Protein AF-A2E306-F1 (afdb_monomer)

Radius of gyration: 37.39 Å; Cα contacts (8 Å, |Δi|>4): 320; chains: 1; bounding box: 46×59×116 Å

InterPro domains:
  IPR026906 BspA-type LRR region [PF13306] (3-80)
  IPR032675 Leucine-rich repeat domain superfamily [G3DSA:3.80.10.10] (1-85)

Secondary structure (DSSP, 8-state):
---EE-TTTTTT-TT--EEEE-S-EEEE-TTTTTT-TT--EEEE-S-EEEE-TTTTTT--S--EEEE--SS---S-TTTT---TT-PPEEEE-TT-S-SEETTEE-EE-SSTT----S--------------HHHHHHHHHHHHHHHHHHHHHHHHHHHHHHHHHHHHHHHHHHHHHHTT--

Sequence (182 aa):
MVNTLTRYSFASCDKLESFQVFGDILKMERCVFFRSNNLKQIKFGGFIDVVDELAFNGTIGLRNITYCGLQAVNGEALKNHEPHGIQINVLVASDYQGTTFMGVPATKESSACSPRRTPEPTAKPTKEPLPSKKVIIIASVVVGCALILTAVIVIFVVKCCMKKNGWIKKETLTESLLTQSI

Nearest PDB structures (foldseek):
  6nig-assembly2_D  TM=6.086E-01  e=1.573E+00  Homo sapiens
  4b8c-assembly2_K  TM=5.935E-01  e=3.818E+00  Saccharomyces cerevisiae S288C
  1otn-assembly1_A  TM=4.518E-01  e=4.265E+00  Listeria monocytogenes
  7xvg-assembly1_A  TM=2.919E-01  e=3.417E+00  Triticum monococcum

Structure (mmCIF, N/CA/C/O backbone):
data_AF-A2E306-F1
#
_entry.id   AF-A2E306-F1
#
loop_
_atom_site.group_PDB
_atom_site.id
_atom_site.type_symbol
_atom_site.label_atom_id
_atom_site.label_alt_id
_atom_site.label_comp_id
_atom_site.label_asym_id
_atom_site.label_entity_id
_atom_site.label_seq_id
_atom_site.pdbx_PDB_ins_code
_atom_site.Cartn_x
_atom_site.Cartn_y
_atom_site.Cartn_z
_atom_site.occupancy
_atom_site.B_iso_or_equiv
_atom_site.auth_seq_id
_atom_site.auth_comp_id
_atom_site.auth_asym_id
_atom_site.auth_atom_id
_atom_site.pdbx_PDB_model_num
ATOM 1 N N . MET A 1 1 ? -10.651 -9.713 -15.157 1.00 59.28 1 MET A N 1
ATOM 2 C CA . MET A 1 1 ? -10.659 -8.781 -14.009 1.00 59.28 1 MET A CA 1
ATOM 3 C C . MET A 1 1 ? -9.432 -9.093 -13.171 1.00 59.28 1 MET A C 1
ATOM 5 O O . MET A 1 1 ? -9.177 -10.270 -12.965 1.00 59.28 1 MET A O 1
ATOM 9 N N . VAL A 1 2 ? -8.635 -8.094 -12.783 1.00 68.50 2 VAL A N 1
ATOM 10 C CA . VAL A 1 2 ? -7.469 -8.312 -11.910 1.00 68.50 2 VAL A CA 1
ATOM 11 C C . VAL A 1 2 ? -7.931 -8.102 -10.476 1.00 68.50 2 VAL A C 1
ATOM 13 O O . VAL A 1 2 ? -8.291 -6.994 -10.104 1.00 68.50 2 VAL A O 1
ATOM 16 N N . ASN A 1 3 ? -7.961 -9.181 -9.710 1.00 89.06 3 ASN A N 1
ATOM 17 C CA . ASN A 1 3 ? -8.439 -9.245 -8.328 1.00 89.06 3 ASN A CA 1
ATOM 18 C C . ASN A 1 3 ? -7.368 -9.824 -7.387 1.00 89.06 3 ASN A C 1
ATOM 20 O O . ASN A 1 3 ? -7.628 -10.109 -6.223 1.00 89.06 3 ASN A O 1
ATOM 24 N N . THR A 1 4 ? -6.141 -9.986 -7.885 1.00 95.12 4 THR A N 1
ATOM 25 C CA . THR A 1 4 ? -4.968 -10.389 -7.108 1.00 95.12 4 THR A CA 1
ATOM 26 C C . THR A 1 4 ? -3.794 -9.488 -7.467 1.00 95.12 4 THR A C 1
ATOM 28 O O . THR A 1 4 ? -3.471 -9.333 -8.645 1.00 95.12 4 THR A O 1
ATOM 31 N N . LEU A 1 5 ? -3.147 -8.911 -6.455 1.00 95.69 5 LEU A N 1
ATOM 32 C CA . LEU A 1 5 ? -1.854 -8.251 -6.593 1.00 95.69 5 LEU A CA 1
ATOM 33 C C . LEU A 1 5 ? -0.771 -9.277 -6.278 1.00 95.69 5 LEU A C 1
ATOM 35 O O . LEU A 1 5 ? -0.590 -9.674 -5.125 1.00 95.69 5 LEU A O 1
ATOM 39 N N . THR A 1 6 ? -0.090 -9.742 -7.321 1.00 96.81 6 THR A N 1
ATOM 40 C CA . THR A 1 6 ? 0.892 -10.822 -7.211 1.00 96.81 6 THR A CA 1
ATOM 41 C C . THR A 1 6 ? 2.192 -10.344 -6.584 1.00 96.81 6 THR A C 1
ATOM 43 O O . THR A 1 6 ? 2.512 -9.147 -6.580 1.00 96.81 6 THR A O 1
ATOM 46 N N . ARG A 1 7 ? 2.974 -11.306 -6.094 1.00 96.75 7 ARG A N 1
ATOM 47 C CA . ARG A 1 7 ? 4.277 -11.081 -5.473 1.00 96.75 7 ARG A CA 1
ATOM 48 C C . ARG A 1 7 ? 5.155 -10.150 -6.322 1.00 96.75 7 ARG A C 1
ATOM 50 O O . ARG A 1 7 ? 5.347 -10.397 -7.509 1.00 96.75 7 ARG A O 1
ATOM 57 N N . TYR A 1 8 ? 5.689 -9.095 -5.702 1.00 95.94 8 TYR A N 1
ATOM 58 C CA . TYR A 1 8 ? 6.551 -8.076 -6.330 1.00 95.94 8 TYR A CA 1
ATOM 59 C C . TYR A 1 8 ? 5.953 -7.282 -7.512 1.00 95.94 8 TYR A C 1
ATOM 61 O O . TYR A 1 8 ? 6.702 -6.595 -8.202 1.00 95.94 8 TYR A O 1
ATOM 69 N N . SER A 1 9 ? 4.637 -7.325 -7.753 1.00 95.56 9 SER A N 1
ATOM 70 C CA . SER A 1 9 ? 4.005 -6.650 -8.909 1.00 95.56 9 SER A CA 1
ATOM 71 C C . SER A 1 9 ? 4.304 -5.147 -9.020 1.00 95.56 9 SER A C 1
ATOM 73 O O . SER A 1 9 ? 4.416 -4.635 -10.132 1.00 95.56 9 SER A O 1
ATOM 75 N N . PHE A 1 10 ? 4.493 -4.459 -7.892 1.00 96.00 10 PHE A N 1
ATOM 76 C CA . PHE A 1 10 ? 4.889 -3.051 -7.812 1.00 96.00 10 PHE A CA 1
ATOM 77 C C . PHE A 1 10 ? 6.130 -2.861 -6.935 1.00 96.00 10 PHE A C 1
ATOM 79 O O . PHE A 1 10 ? 6.240 -1.861 -6.225 1.00 96.00 10 PHE A O 1
ATOM 86 N N . ALA A 1 11 ? 7.056 -3.822 -6.935 1.00 95.31 11 ALA A N 1
ATOM 87 C CA . ALA A 1 11 ? 8.312 -3.684 -6.209 1.00 95.31 11 ALA A CA 1
ATOM 88 C C . ALA A 1 11 ? 9.262 -2.709 -6.923 1.00 95.31 11 ALA A C 1
ATOM 90 O O . ALA A 1 11 ? 9.340 -2.694 -8.151 1.00 95.31 11 ALA A O 1
ATOM 91 N N . SER A 1 12 ? 9.988 -1.902 -6.146 1.00 95.31 12 SER A N 1
ATOM 92 C CA . SER A 1 12 ? 10.999 -0.939 -6.610 1.00 95.31 12 SER A CA 1
ATOM 93 C C . SER A 1 12 ? 10.495 0.003 -7.708 1.00 95.31 12 SER A C 1
ATOM 95 O O . SER A 1 12 ? 11.229 0.408 -8.609 1.00 95.31 12 SER A O 1
ATOM 97 N N . CYS A 1 13 ? 9.213 0.359 -7.650 1.00 95.12 13 CYS A N 1
ATOM 98 C CA . CYS A 1 13 ? 8.608 1.303 -8.574 1.00 95.12 13 CYS A CA 1
ATOM 99 C C . CYS A 1 13 ? 8.894 2.735 -8.111 1.00 95.12 13 CYS A C 1
ATOM 101 O O . CYS A 1 13 ? 8.017 3.432 -7.608 1.00 95.12 13 CYS A O 1
ATOM 103 N N . ASP A 1 14 ? 10.123 3.205 -8.328 1.00 90.00 14 ASP A N 1
ATOM 104 C CA . ASP A 1 14 ? 10.597 4.507 -7.831 1.00 90.00 14 ASP A CA 1
ATOM 105 C C . ASP A 1 14 ? 9.862 5.715 -8.428 1.00 90.00 14 ASP A C 1
ATOM 107 O O . ASP A 1 14 ? 9.992 6.826 -7.935 1.00 90.00 14 ASP A O 1
ATOM 111 N N . LYS A 1 15 ? 9.078 5.544 -9.493 1.00 95.00 15 LYS A N 1
ATOM 112 C CA . LYS A 1 15 ? 8.256 6.625 -10.068 1.00 95.00 15 LYS A CA 1
ATOM 113 C C . LYS A 1 15 ? 6.795 6.573 -9.628 1.00 95.00 15 LYS A C 1
ATOM 115 O O . LYS A 1 15 ? 6.022 7.455 -9.991 1.00 95.00 15 LYS A O 1
ATOM 120 N N . LE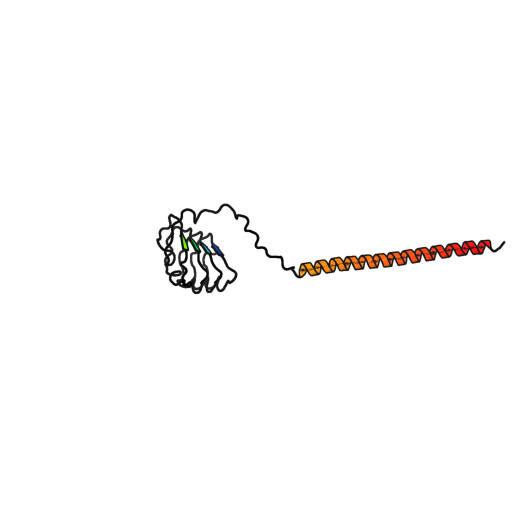U A 1 16 ? 6.392 5.521 -8.919 1.00 94.94 16 LEU A N 1
ATOM 121 C CA . LEU A 1 16 ? 5.011 5.336 -8.507 1.00 94.94 16 LEU A CA 1
ATOM 122 C C . LEU A 1 16 ? 4.753 6.173 -7.259 1.00 94.94 16 LEU A C 1
ATOM 124 O O . LEU A 1 16 ? 5.173 5.804 -6.172 1.00 94.94 16 LEU A O 1
ATOM 128 N N . GLU A 1 17 ? 4.051 7.292 -7.422 1.00 96.38 17 GLU A N 1
ATOM 129 C CA . GLU A 1 17 ? 3.689 8.164 -6.297 1.00 96.38 17 GLU A CA 1
ATOM 130 C C . GLU A 1 17 ? 2.325 7.837 -5.685 1.00 96.38 17 GLU A C 1
ATOM 132 O O . GLU A 1 17 ? 2.085 8.088 -4.502 1.00 96.38 17 GLU A O 1
ATOM 137 N N . SER A 1 18 ? 1.427 7.261 -6.485 1.00 96.31 18 SER A N 1
ATOM 138 C CA . SER A 1 18 ? 0.073 6.910 -6.070 1.00 96.31 18 SER A CA 1
ATOM 139 C C . SER A 1 18 ? -0.395 5.618 -6.724 1.00 96.31 18 SER A C 1
ATOM 141 O O . SER A 1 18 ? -0.064 5.352 -7.879 1.00 96.31 18 SER A O 1
ATOM 143 N N . PHE A 1 19 ? -1.183 4.833 -5.993 1.00 95.69 19 PHE A N 1
ATOM 144 C CA . PHE A 1 19 ? -1.827 3.625 -6.500 1.00 95.69 19 PHE A CA 1
ATOM 145 C C . PHE A 1 19 ? -3.328 3.671 -6.206 1.00 95.69 19 PHE A C 1
ATOM 147 O O . PHE A 1 19 ? -3.740 4.024 -5.101 1.00 95.69 19 PHE A O 1
ATOM 154 N N . GLN A 1 20 ? -4.155 3.320 -7.190 1.00 94.06 20 GLN A N 1
ATOM 155 C CA . GLN A 1 20 ? -5.604 3.283 -7.030 1.00 94.06 20 GLN A CA 1
ATOM 156 C C . GLN A 1 20 ? -6.198 2.059 -7.720 1.00 94.06 20 GLN A C 1
ATOM 158 O O . GLN A 1 20 ? -5.917 1.791 -8.886 1.00 94.06 20 GLN A O 1
ATOM 163 N N . VAL A 1 21 ? -7.079 1.368 -7.004 1.00 91.44 21 VAL A N 1
ATOM 164 C CA . VAL A 1 21 ? -7.927 0.295 -7.525 1.00 91.44 21 VAL A CA 1
ATOM 165 C C . VAL A 1 21 ? -9.367 0.592 -7.129 1.00 91.44 21 VAL A C 1
ATOM 167 O O . VAL A 1 21 ? -9.635 0.912 -5.976 1.00 91.44 21 VAL A O 1
ATOM 170 N N . PHE A 1 22 ? -10.292 0.508 -8.085 1.00 89.19 22 PHE A N 1
ATOM 171 C CA . PHE A 1 22 ? -11.723 0.732 -7.842 1.00 89.19 22 PHE A CA 1
ATOM 172 C C . PHE A 1 22 ? -12.497 -0.554 -7.530 1.00 89.19 22 PHE A C 1
ATOM 174 O O . PHE A 1 22 ? -13.553 -0.474 -6.917 1.00 89.19 22 PHE A O 1
ATOM 181 N N . GLY A 1 23 ? -11.993 -1.709 -7.970 1.00 89.44 23 GLY A N 1
ATOM 182 C CA . GLY A 1 23 ? -12.619 -3.009 -7.732 1.00 89.44 23 GLY A CA 1
ATOM 183 C C . GLY A 1 23 ? -12.101 -3.705 -6.476 1.00 89.44 23 GLY A C 1
ATOM 184 O O . GLY A 1 23 ? -11.283 -3.161 -5.733 1.00 89.44 23 GLY A O 1
ATOM 185 N N . ASP A 1 24 ? -12.567 -4.933 -6.285 1.00 94.00 24 ASP A N 1
ATOM 186 C CA . ASP A 1 24 ? -12.177 -5.766 -5.151 1.00 94.00 24 ASP A CA 1
ATOM 187 C C . ASP A 1 24 ? -10.789 -6.387 -5.352 1.00 94.00 24 ASP A C 1
ATOM 189 O O . ASP A 1 24 ? -10.404 -6.777 -6.462 1.00 94.00 24 ASP A O 1
ATOM 193 N N . ILE A 1 25 ? -10.051 -6.518 -4.252 1.00 95.31 25 ILE A N 1
ATOM 194 C CA . ILE A 1 25 ? -8.767 -7.212 -4.180 1.00 95.31 25 ILE A CA 1
ATOM 195 C C . ILE A 1 25 ? -8.934 -8.418 -3.261 1.00 95.31 25 ILE A C 1
ATOM 197 O O . ILE A 1 25 ? -8.887 -8.316 -2.041 1.00 95.31 25 ILE A O 1
ATOM 201 N N . LEU A 1 26 ? -9.083 -9.595 -3.856 1.00 95.88 26 LEU A N 1
ATOM 202 C CA . LEU A 1 26 ? -9.221 -10.845 -3.110 1.00 95.88 26 LEU A CA 1
ATOM 203 C C . LEU A 1 26 ? -7.896 -11.280 -2.475 1.00 95.88 26 LEU A C 1
ATOM 205 O O . LEU A 1 26 ? -7.875 -11.991 -1.478 1.00 95.88 26 LEU A O 1
ATOM 209 N N . LYS A 1 27 ? -6.760 -10.873 -3.049 1.00 95.94 27 LYS A N 1
ATOM 210 C CA . LYS A 1 27 ? -5.454 -11.252 -2.507 1.00 95.94 27 LYS A CA 1
ATOM 211 C C . LYS A 1 27 ? -4.378 -10.217 -2.803 1.00 95.94 27 LYS A C 1
ATOM 213 O O . LYS A 1 27 ? -4.154 -9.857 -3.958 1.00 95.94 27 LYS A O 1
ATOM 218 N N . MET A 1 28 ? -3.664 -9.795 -1.767 1.00 96.50 28 MET A N 1
ATOM 219 C CA . MET A 1 28 ? -2.393 -9.082 -1.868 1.00 96.50 28 MET A CA 1
ATOM 220 C C . MET A 1 28 ? -1.281 -9.990 -1.371 1.00 96.50 28 MET A C 1
ATOM 222 O O . MET A 1 28 ? -1.240 -10.356 -0.199 1.00 96.50 28 MET A O 1
ATOM 226 N N . GLU A 1 29 ? -0.389 -10.379 -2.271 1.00 96.94 29 GLU A N 1
ATOM 227 C CA . GLU A 1 29 ? 0.705 -11.276 -1.929 1.00 96.94 29 GLU A CA 1
ATOM 228 C C . GLU A 1 29 ? 1.881 -10.547 -1.265 1.00 96.94 29 GLU A C 1
ATOM 230 O O . GLU A 1 29 ? 1.940 -9.320 -1.153 1.00 96.94 29 GLU A O 1
ATOM 235 N N . ARG A 1 30 ? 2.861 -11.335 -0.827 1.00 95.50 30 ARG A N 1
ATOM 236 C CA . ARG A 1 30 ? 4.108 -10.849 -0.244 1.00 95.50 30 ARG A CA 1
ATOM 237 C C . ARG A 1 30 ? 4.790 -9.801 -1.125 1.00 95.50 30 ARG A C 1
ATOM 239 O O . ARG A 1 30 ? 4.954 -9.998 -2.329 1.00 95.50 30 ARG A O 1
ATOM 246 N N . CYS A 1 31 ? 5.310 -8.743 -0.503 1.00 94.81 31 CYS A N 1
ATOM 247 C CA . CYS A 1 31 ? 6.191 -7.767 -1.143 1.00 94.81 31 CYS A CA 1
ATOM 248 C C . CYS A 1 31 ? 5.606 -7.068 -2.387 1.00 94.81 31 CYS A C 1
ATOM 250 O O . CYS A 1 31 ? 6.375 -6.650 -3.251 1.00 94.81 31 CYS A O 1
ATOM 252 N N . VAL A 1 32 ? 4.280 -6.927 -2.501 1.00 96.50 32 VAL A N 1
ATOM 253 C CA . VAL A 1 32 ? 3.629 -6.240 -3.634 1.00 96.50 32 VAL A CA 1
ATOM 254 C C . VAL A 1 32 ? 4.228 -4.854 -3.881 1.00 96.50 32 VAL A C 1
ATOM 256 O O . VAL A 1 32 ? 4.541 -4.554 -5.026 1.00 96.50 32 VAL A O 1
ATOM 259 N N . PHE A 1 33 ? 4.464 -4.057 -2.833 1.00 95.75 33 PHE A N 1
ATOM 260 C CA . PHE A 1 33 ? 5.030 -2.701 -2.932 1.00 95.75 33 PHE A CA 1
ATOM 261 C C . PHE A 1 33 ? 6.475 -2.598 -2.419 1.00 95.75 33 PHE A C 1
ATOM 263 O O . PHE A 1 33 ? 6.929 -1.524 -2.031 1.00 95.75 33 PHE A O 1
ATOM 270 N N . PHE A 1 34 ? 7.220 -3.706 -2.403 1.00 94.56 34 PHE A N 1
ATOM 271 C CA . PHE A 1 34 ? 8.541 -3.753 -1.773 1.00 94.56 34 PHE A CA 1
ATOM 272 C C . PHE A 1 34 ? 9.494 -2.673 -2.293 1.00 94.56 34 PHE A C 1
ATOM 274 O O . PHE A 1 34 ? 9.759 -2.615 -3.490 1.00 94.56 34 PHE A O 1
ATOM 281 N N . ARG A 1 35 ? 10.042 -1.842 -1.395 1.00 92.12 35 ARG A N 1
ATOM 282 C CA . ARG A 1 35 ? 10.961 -0.730 -1.722 1.00 92.12 35 ARG A CA 1
ATOM 283 C C . ARG A 1 35 ? 10.418 0.297 -2.725 1.00 92.12 35 ARG A C 1
ATOM 285 O O . ARG A 1 35 ? 11.200 0.985 -3.375 1.00 92.12 35 ARG A O 1
ATOM 292 N N . SER A 1 36 ? 9.102 0.444 -2.855 1.00 93.94 36 SER A N 1
ATOM 293 C CA . SER A 1 36 ? 8.505 1.529 -3.647 1.00 93.94 36 SER A CA 1
ATOM 294 C C . SER A 1 36 ? 8.477 2.826 -2.842 1.00 93.94 36 SER A C 1
ATOM 296 O O . SER A 1 36 ? 7.443 3.280 -2.363 1.00 93.94 36 SER A O 1
ATOM 298 N N . ASN A 1 37 ? 9.657 3.418 -2.659 1.00 90.38 37 ASN A N 1
ATOM 299 C CA . ASN A 1 37 ? 9.900 4.481 -1.678 1.00 90.38 37 ASN A CA 1
ATOM 300 C C . ASN A 1 37 ? 9.210 5.812 -1.994 1.00 90.38 37 ASN A C 1
ATOM 302 O O . ASN A 1 37 ? 9.027 6.623 -1.093 1.00 90.38 37 ASN A O 1
ATOM 306 N N . ASN A 1 38 ? 8.823 6.038 -3.250 1.00 93.62 38 ASN A N 1
ATOM 307 C CA . ASN A 1 38 ? 8.101 7.244 -3.656 1.00 93.62 38 ASN A CA 1
ATOM 308 C C . ASN A 1 38 ? 6.578 7.097 -3.576 1.00 93.62 38 ASN A C 1
ATOM 310 O O . ASN A 1 38 ? 5.880 8.094 -3.754 1.00 93.62 38 ASN A O 1
ATOM 314 N N . LEU A 1 39 ? 6.058 5.903 -3.263 1.00 94.75 39 LEU A N 1
ATOM 315 C CA . LEU A 1 39 ? 4.625 5.665 -3.115 1.00 94.75 39 LEU A CA 1
ATOM 316 C C . LEU A 1 39 ? 4.123 6.340 -1.843 1.00 94.75 39 LEU A C 1
ATOM 318 O O . LEU A 1 39 ? 4.427 5.891 -0.744 1.00 94.75 39 LEU A O 1
ATOM 322 N N . LYS A 1 40 ? 3.341 7.410 -1.997 1.00 94.62 40 LYS A N 1
ATOM 323 C CA . LYS A 1 40 ? 2.846 8.243 -0.890 1.00 94.62 40 LYS A CA 1
ATOM 324 C C . LYS A 1 40 ? 1.411 7.922 -0.504 1.00 94.62 40 LYS A C 1
ATOM 326 O O . LYS A 1 40 ? 1.042 8.092 0.661 1.00 94.62 40 LYS A O 1
ATOM 331 N N . GLN A 1 41 ? 0.604 7.495 -1.474 1.00 95.25 41 GLN A N 1
ATOM 332 C CA . GLN A 1 41 ? -0.835 7.327 -1.293 1.00 95.25 41 GLN A CA 1
ATOM 333 C C . GLN A 1 41 ? -1.385 6.080 -1.985 1.00 95.25 41 GLN A C 1
ATOM 335 O O . GLN A 1 41 ? -1.016 5.771 -3.122 1.00 95.25 41 GLN A O 1
ATOM 340 N N . ILE A 1 42 ? -2.320 5.406 -1.317 1.00 96.19 42 ILE A N 1
ATOM 341 C CA . ILE A 1 42 ? -3.048 4.265 -1.873 1.00 96.19 42 ILE A CA 1
ATOM 342 C C . ILE A 1 42 ? -4.549 4.444 -1.661 1.00 96.19 42 ILE A C 1
ATOM 344 O O . ILE A 1 42 ? -4.986 4.766 -0.558 1.00 96.19 42 ILE A O 1
ATOM 348 N N . LYS A 1 43 ? -5.342 4.205 -2.709 1.00 95.62 43 LYS A N 1
ATOM 349 C CA . LYS A 1 43 ? -6.805 4.204 -2.630 1.00 95.62 43 LYS A CA 1
ATOM 350 C C . LYS A 1 43 ? -7.391 2.870 -3.084 1.00 95.62 43 LYS A C 1
ATOM 352 O O . LYS A 1 43 ? -7.248 2.477 -4.241 1.00 95.62 43 LYS A O 1
ATOM 357 N N . PHE A 1 44 ? -8.097 2.222 -2.171 1.00 95.00 44 PHE A N 1
ATOM 358 C CA . PHE A 1 44 ? -8.839 0.990 -2.392 1.00 95.00 44 PHE A CA 1
ATOM 359 C C . PHE A 1 44 ? -10.337 1.302 -2.416 1.00 95.00 44 PHE A C 1
ATOM 361 O O . PHE A 1 44 ? -10.901 1.781 -1.433 1.00 95.00 44 PHE A O 1
ATOM 368 N N . GLY A 1 45 ? -10.966 1.092 -3.568 1.00 91.88 45 GLY A N 1
ATOM 369 C CA . GLY A 1 45 ? -12.380 1.383 -3.794 1.00 91.88 45 GLY A CA 1
ATOM 370 C C . GLY A 1 45 ? -13.319 0.246 -3.402 1.00 91.88 45 GLY A C 1
ATOM 371 O O . GLY A 1 45 ? -14.459 0.524 -3.052 1.00 91.88 45 GLY A O 1
ATOM 372 N N . GLY A 1 46 ? -12.838 -0.997 -3.454 1.00 90.44 46 GLY A N 1
ATOM 373 C CA . GLY A 1 46 ? -13.624 -2.195 -3.177 1.00 90.44 46 GLY A CA 1
ATOM 374 C C . GLY A 1 46 ? -13.165 -2.950 -1.936 1.00 90.44 46 GLY A C 1
ATOM 375 O O . GLY A 1 46 ? -12.332 -2.479 -1.161 1.00 90.44 46 GLY A O 1
ATOM 376 N N . PHE A 1 47 ? -13.728 -4.140 -1.773 1.00 94.00 47 PHE A N 1
ATOM 377 C CA . PHE A 1 47 ? -13.417 -5.087 -0.712 1.00 94.00 47 PHE A CA 1
ATOM 378 C C . PHE A 1 47 ? -11.970 -5.599 -0.801 1.00 94.00 47 PHE A C 1
ATOM 380 O O . PHE A 1 47 ? -11.429 -5.777 -1.896 1.00 94.00 47 PHE A O 1
ATOM 387 N N . ILE A 1 48 ? -11.353 -5.856 0.357 1.00 96.19 48 ILE A N 1
ATOM 388 C CA . ILE A 1 48 ? -10.063 -6.545 0.470 1.00 96.19 48 ILE A CA 1
ATOM 389 C C . ILE A 1 48 ? -10.235 -7.761 1.377 1.00 96.19 48 ILE A C 1
ATOM 391 O O . ILE A 1 48 ? -10.636 -7.600 2.527 1.00 96.19 48 ILE A O 1
ATOM 395 N N . ASP A 1 49 ? -9.896 -8.944 0.865 1.00 95.19 49 ASP A N 1
ATOM 396 C CA . ASP A 1 49 ? -10.027 -10.207 1.604 1.00 95.19 49 ASP A CA 1
ATOM 397 C C . ASP A 1 49 ? -8.725 -10.562 2.340 1.00 95.19 49 ASP A C 1
ATOM 399 O O . ASP A 1 49 ? -8.610 -10.405 3.556 1.00 95.19 49 ASP A O 1
ATOM 403 N N . VAL A 1 50 ? -7.693 -10.968 1.590 1.00 95.12 50 VAL A N 1
ATOM 404 C CA . VAL A 1 50 ? -6.436 -11.469 2.160 1.00 95.12 50 VAL A CA 1
ATOM 405 C C . VAL A 1 50 ? -5.268 -10.545 1.834 1.00 95.12 50 VAL A C 1
ATOM 407 O O . VAL A 1 50 ? -5.017 -10.218 0.672 1.00 95.12 50 VAL A O 1
ATOM 410 N N . VAL A 1 51 ? -4.494 -10.185 2.861 1.00 96.38 51 VAL A N 1
ATOM 411 C CA . VAL A 1 51 ? -3.285 -9.357 2.746 1.00 96.38 51 VAL A CA 1
ATOM 412 C C . VAL A 1 51 ? -2.122 -10.064 3.431 1.00 96.38 51 VAL A C 1
ATOM 414 O O . VAL A 1 51 ? -2.188 -10.370 4.617 1.00 96.38 51 VAL A O 1
ATOM 417 N N . ASP A 1 52 ? -1.046 -10.318 2.689 1.00 96.50 52 ASP A N 1
ATOM 418 C CA . ASP A 1 52 ? 0.201 -10.835 3.257 1.00 96.50 52 ASP A CA 1
ATOM 419 C C . ASP A 1 52 ? 0.852 -9.784 4.172 1.00 96.50 52 ASP A C 1
ATOM 421 O O . ASP A 1 52 ? 0.950 -8.605 3.820 1.00 96.50 52 ASP A O 1
ATOM 425 N N . GLU A 1 53 ? 1.346 -10.215 5.332 1.00 94.06 53 GLU A N 1
ATOM 426 C CA . GLU A 1 53 ? 1.964 -9.345 6.346 1.00 94.06 53 GLU A CA 1
ATOM 427 C C . GLU A 1 53 ? 3.176 -8.559 5.822 1.00 94.06 53 GLU A C 1
ATOM 429 O O . GLU A 1 53 ? 3.535 -7.518 6.366 1.00 94.06 53 GLU A O 1
ATOM 434 N N . LEU A 1 54 ? 3.809 -9.023 4.743 1.00 93.44 54 LEU A N 1
ATOM 435 C CA . LEU A 1 54 ? 4.961 -8.373 4.127 1.00 93.44 54 LEU A CA 1
ATOM 436 C C . LEU A 1 54 ? 4.606 -7.648 2.821 1.00 93.44 54 LEU A C 1
ATOM 438 O O . LEU A 1 54 ? 5.513 -7.276 2.070 1.00 93.44 54 LEU A O 1
ATOM 442 N N . ALA A 1 55 ? 3.323 -7.433 2.510 1.00 94.75 55 ALA A N 1
ATOM 443 C CA . ALA A 1 55 ? 2.886 -6.754 1.285 1.00 94.75 55 ALA A CA 1
ATOM 444 C C . ALA A 1 55 ? 3.513 -5.353 1.117 1.00 94.75 55 ALA A C 1
ATOM 446 O O . ALA A 1 55 ? 3.876 -4.973 -0.001 1.00 94.75 55 ALA A O 1
ATOM 447 N N . PHE A 1 56 ? 3.712 -4.632 2.228 1.00 93.31 56 PHE A N 1
ATOM 448 C CA . PHE A 1 56 ? 4.292 -3.282 2.279 1.00 93.31 56 PHE A CA 1
ATOM 449 C C . PH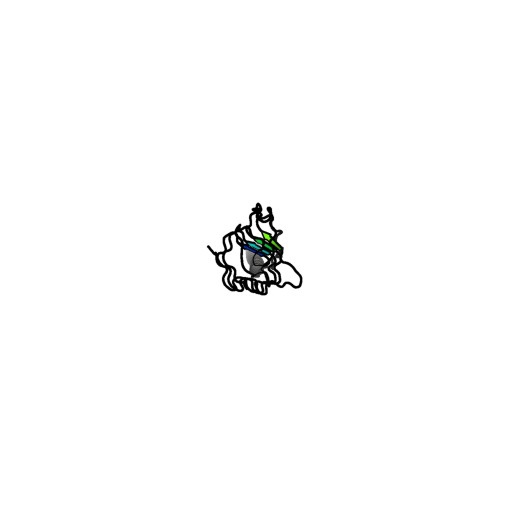E A 1 56 ? 5.735 -3.239 2.796 1.00 93.31 56 PHE A C 1
ATOM 451 O O . PHE A 1 56 ? 6.265 -2.154 3.038 1.00 93.31 56 PHE A O 1
ATOM 458 N N . ASN A 1 57 ? 6.398 -4.389 2.947 1.00 90.94 57 ASN A N 1
ATOM 459 C CA . ASN A 1 57 ? 7.739 -4.453 3.528 1.00 90.94 57 ASN A CA 1
ATOM 460 C C . ASN A 1 57 ? 8.730 -3.522 2.797 1.00 90.94 57 ASN A C 1
ATOM 462 O O . ASN A 1 57 ? 8.807 -3.523 1.569 1.00 90.94 57 ASN A O 1
ATOM 466 N N . GLY A 1 58 ? 9.487 -2.720 3.545 1.00 88.62 58 GLY A N 1
ATOM 467 C CA . GLY A 1 58 ? 10.460 -1.773 2.996 1.00 88.62 58 GLY A CA 1
ATOM 468 C C . GLY A 1 58 ? 9.855 -0.607 2.207 1.00 88.62 58 GLY A C 1
ATOM 469 O O . GLY A 1 58 ? 10.601 0.112 1.550 1.00 88.62 58 GLY A O 1
ATOM 470 N N . THR A 1 59 ? 8.534 -0.414 2.234 1.00 90.00 59 THR A N 1
ATOM 471 C CA . THR A 1 59 ? 7.901 0.813 1.731 1.00 90.00 59 THR A CA 1
ATOM 472 C C . THR A 1 59 ? 8.054 1.878 2.805 1.00 90.00 59 THR A C 1
ATOM 474 O O . THR A 1 59 ? 7.501 1.728 3.884 1.00 90.00 59 THR A O 1
ATOM 477 N N . ILE A 1 60 ? 8.814 2.938 2.535 1.00 88.50 60 ILE A N 1
ATOM 478 C CA . ILE A 1 60 ? 9.074 4.002 3.528 1.00 88.50 60 ILE A CA 1
ATOM 479 C C . ILE A 1 60 ? 8.330 5.305 3.228 1.00 88.50 60 ILE A C 1
ATOM 481 O O . ILE A 1 60 ? 8.280 6.207 4.067 1.00 88.50 60 ILE A O 1
ATOM 485 N N . GLY A 1 61 ? 7.788 5.439 2.016 1.00 89.94 61 GLY A N 1
ATOM 486 C CA . GLY A 1 61 ? 7.153 6.661 1.521 1.00 89.94 61 GLY A CA 1
ATOM 487 C C . GLY A 1 61 ? 5.664 6.765 1.808 1.00 89.94 61 GLY A C 1
ATOM 488 O O . GLY A 1 61 ? 5.119 7.862 1.711 1.00 89.94 61 GLY A O 1
ATOM 489 N N . LEU A 1 62 ? 5.006 5.660 2.171 1.00 92.62 62 LEU A N 1
ATOM 490 C CA . LEU A 1 62 ? 3.552 5.609 2.274 1.00 92.62 62 LEU A CA 1
ATOM 491 C C . LEU A 1 62 ? 3.090 6.412 3.491 1.00 92.62 62 LEU A C 1
ATOM 493 O O . LEU A 1 62 ? 3.631 6.287 4.592 1.00 92.62 62 LEU A O 1
ATOM 497 N N . ARG A 1 63 ? 2.132 7.311 3.267 1.00 92.50 63 ARG A N 1
ATOM 498 C CA . ARG A 1 63 ? 1.606 8.226 4.291 1.00 92.50 63 ARG A CA 1
ATOM 499 C C . ARG A 1 63 ? 0.103 8.151 4.418 1.00 92.50 63 ARG A C 1
ATOM 501 O O . ARG A 1 63 ? -0.400 8.304 5.520 1.00 92.50 63 ARG A O 1
ATOM 508 N N . ASN A 1 64 ? -0.596 7.938 3.307 1.00 94.31 64 ASN A N 1
ATOM 509 C CA . ASN A 1 64 ? -2.048 8.001 3.269 1.00 94.31 64 ASN A CA 1
ATOM 510 C C . ASN A 1 64 ? -2.627 6.742 2.633 1.00 94.31 64 ASN A C 1
ATOM 512 O O . ASN A 1 64 ? -2.235 6.357 1.528 1.00 94.31 64 ASN A O 1
ATOM 516 N N . ILE A 1 65 ? -3.603 6.142 3.302 1.00 95.75 65 ILE A N 1
ATOM 517 C CA . ILE A 1 65 ? -4.425 5.077 2.740 1.00 95.75 65 ILE A CA 1
ATOM 518 C C . ILE A 1 65 ? -5.884 5.492 2.844 1.00 95.75 65 ILE A C 1
ATOM 520 O O . ILE A 1 65 ? -6.339 5.940 3.892 1.00 95.75 65 ILE A O 1
ATOM 524 N N . THR A 1 66 ? -6.619 5.326 1.751 1.00 96.31 66 THR A N 1
ATOM 525 C CA . THR A 1 66 ? -8.073 5.462 1.731 1.00 96.31 66 THR A CA 1
ATOM 526 C C . THR A 1 66 ? -8.691 4.126 1.358 1.00 96.31 66 THR A C 1
ATOM 528 O O . THR A 1 66 ? -8.367 3.578 0.303 1.00 96.31 66 THR A O 1
ATOM 531 N N . TYR A 1 67 ? -9.595 3.617 2.189 1.00 95.62 67 TYR A N 1
ATOM 532 C CA . TYR A 1 67 ? -10.324 2.377 1.939 1.00 95.62 67 TYR A CA 1
ATOM 533 C C . TYR A 1 67 ? -11.833 2.615 1.990 1.00 95.62 67 TYR A C 1
ATOM 535 O O . TYR A 1 67 ? -12.364 3.121 2.976 1.00 95.62 67 TYR A O 1
ATOM 543 N N . CYS A 1 68 ? -12.514 2.249 0.905 1.00 93.75 68 CYS A N 1
ATOM 544 C CA . CYS A 1 68 ? -13.948 2.470 0.724 1.00 93.75 68 CYS A CA 1
ATOM 545 C C . CYS A 1 68 ? -14.796 1.206 0.806 1.00 93.75 68 CYS A C 1
ATOM 547 O O . CYS A 1 68 ? -16.005 1.272 0.596 1.00 93.75 68 CYS A O 1
ATOM 549 N N . GLY A 1 69 ? -14.184 0.070 1.139 1.00 92.31 69 GLY A N 1
ATOM 550 C CA . GLY A 1 69 ? -14.934 -1.114 1.519 1.00 92.31 69 GLY A CA 1
ATOM 551 C C . GLY A 1 69 ? -15.512 -0.985 2.930 1.00 92.31 69 GLY A C 1
ATOM 552 O O . GLY A 1 69 ? -15.011 -0.250 3.782 1.00 92.31 69 GLY A O 1
ATOM 553 N N . LEU A 1 70 ? -16.583 -1.735 3.179 1.00 93.38 70 LEU A N 1
ATOM 554 C CA . LEU A 1 70 ? -17.297 -1.714 4.459 1.00 93.38 70 LEU A CA 1
ATOM 555 C C . LEU A 1 70 ? -16.714 -2.712 5.464 1.00 93.38 70 LEU A C 1
ATOM 557 O O . LEU A 1 70 ? -16.800 -2.519 6.674 1.00 93.38 70 LEU A O 1
ATOM 561 N N . GLN A 1 71 ? -16.128 -3.798 4.963 1.00 95.25 71 GLN A N 1
ATOM 562 C CA . GLN A 1 71 ? -15.651 -4.910 5.781 1.00 95.25 71 GLN A CA 1
ATOM 563 C C . GLN A 1 71 ? -14.281 -4.609 6.375 1.00 95.25 71 GLN A C 1
ATOM 565 O O . GLN A 1 71 ? -13.433 -4.030 5.692 1.00 95.25 71 GLN A O 1
ATOM 570 N N . ALA A 1 72 ? -14.075 -5.038 7.623 1.00 94.94 72 ALA A N 1
ATOM 571 C CA . ALA A 1 72 ? -12.802 -4.911 8.316 1.00 94.94 72 ALA A CA 1
ATOM 572 C C . ALA A 1 72 ? -11.689 -5.670 7.582 1.00 94.94 72 ALA A C 1
ATOM 574 O O . ALA A 1 72 ? -11.866 -6.829 7.214 1.00 94.9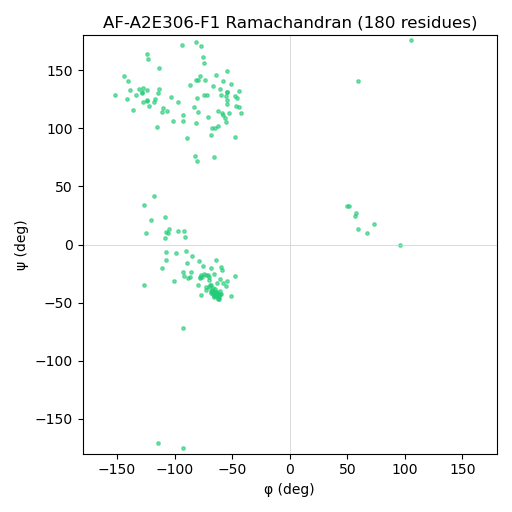4 72 ALA A O 1
ATOM 575 N N . VAL A 1 73 ? -10.535 -5.023 7.411 1.00 96.06 73 VAL A N 1
ATOM 576 C CA . VAL A 1 73 ? -9.349 -5.649 6.819 1.00 96.06 73 VAL A CA 1
ATOM 577 C C . VAL A 1 73 ? -8.382 -6.027 7.931 1.00 96.06 73 VAL A C 1
ATOM 579 O O . VAL A 1 73 ? -7.736 -5.168 8.541 1.00 96.06 73 VAL A O 1
ATOM 582 N N . ASN A 1 74 ? -8.311 -7.328 8.192 1.00 92.81 74 ASN A N 1
ATOM 583 C CA . ASN A 1 74 ? -7.470 -7.909 9.232 1.00 92.81 74 ASN A CA 1
ATOM 584 C C . ASN A 1 74 ? -5.990 -7.978 8.805 1.00 92.81 74 ASN A C 1
ATOM 586 O O . ASN A 1 74 ? -5.640 -7.750 7.647 1.00 92.81 74 ASN A O 1
ATOM 590 N N . GLY A 1 75 ? -5.120 -8.323 9.756 1.00 90.50 75 GLY A N 1
ATOM 591 C CA . GLY A 1 75 ? -3.681 -8.509 9.542 1.00 90.50 75 GLY A CA 1
ATOM 592 C C . GLY A 1 75 ? -2.834 -7.363 10.091 1.00 90.50 75 GLY A C 1
ATOM 593 O O . GLY A 1 75 ? -3.362 -6.373 10.587 1.00 90.50 75 GLY A O 1
ATOM 594 N N . GLU A 1 76 ? -1.511 -7.510 10.006 1.00 92.00 76 GLU A N 1
ATOM 595 C CA . GLU A 1 76 ? -0.530 -6.567 10.571 1.00 92.00 76 GLU A CA 1
ATOM 596 C C . GLU A 1 76 ? 0.404 -5.961 9.509 1.00 92.00 76 GLU A C 1
ATOM 598 O O . GLU A 1 76 ? 1.482 -5.459 9.826 1.00 92.00 76 GLU A O 1
ATOM 603 N N . ALA A 1 77 ? -0.008 -5.982 8.237 1.00 92.88 77 ALA A N 1
ATOM 604 C CA . ALA A 1 77 ? 0.835 -5.588 7.107 1.00 92.88 77 ALA A CA 1
ATOM 605 C C . ALA A 1 77 ? 1.350 -4.134 7.160 1.00 92.88 77 ALA A C 1
ATOM 607 O O . ALA A 1 77 ? 2.328 -3.805 6.488 1.00 92.88 77 ALA A O 1
ATOM 608 N N . LEU A 1 78 ? 0.709 -3.267 7.954 1.00 91.88 78 LEU A N 1
ATOM 609 C CA . LEU A 1 78 ? 1.127 -1.883 8.194 1.00 91.88 78 LEU A CA 1
ATOM 610 C C . LEU A 1 78 ? 1.709 -1.651 9.594 1.00 91.88 78 LEU A C 1
ATOM 612 O O . LEU A 1 78 ? 2.219 -0.568 9.860 1.00 91.88 78 LEU A O 1
ATOM 616 N N . LYS A 1 79 ? 1.671 -2.636 10.496 1.00 84.56 79 LYS A N 1
ATOM 617 C CA . LYS A 1 79 ? 2.162 -2.479 11.876 1.00 84.56 79 LYS A CA 1
ATOM 618 C C . LYS A 1 79 ? 3.678 -2.294 11.931 1.00 84.56 79 LYS A C 1
ATOM 620 O O . LYS A 1 79 ? 4.172 -1.468 12.687 1.00 84.56 79 LYS A O 1
ATOM 625 N N . ASN A 1 80 ? 4.393 -3.029 11.078 1.00 70.81 80 ASN A N 1
ATOM 626 C CA . ASN A 1 80 ? 5.846 -2.927 10.907 1.00 70.81 80 ASN A CA 1
ATOM 627 C C . ASN A 1 80 ? 6.236 -1.939 9.801 1.00 70.81 80 ASN A C 1
ATOM 629 O O . ASN A 1 80 ? 7.380 -1.936 9.347 1.00 70.81 80 ASN A O 1
ATOM 633 N N . HIS A 1 81 ? 5.289 -1.133 9.314 1.00 74.25 81 HIS A N 1
ATOM 634 C CA . HIS A 1 81 ? 5.632 -0.024 8.445 1.00 74.25 81 HIS A CA 1
ATOM 635 C C . HIS A 1 81 ? 6.395 0.994 9.302 1.00 74.25 81 HIS A C 1
ATOM 637 O O . HIS A 1 81 ? 5.795 1.799 10.010 1.00 74.25 81 HIS A O 1
ATOM 643 N N . GLU A 1 82 ? 7.724 0.897 9.271 1.00 56.19 82 GLU A N 1
ATOM 644 C CA . GLU A 1 82 ? 8.675 1.828 9.874 1.00 56.19 82 GLU A CA 1
ATOM 645 C C . GLU A 1 82 ? 9.023 2.933 8.870 1.00 56.19 82 GLU A C 1
ATOM 647 O O . GLU A 1 82 ? 9.985 2.817 8.106 1.00 56.19 82 GLU A O 1
ATOM 652 N N . PRO A 1 83 ? 8.322 4.067 8.845 1.00 56.69 83 PRO A N 1
ATOM 653 C CA . PRO A 1 83 ? 8.973 5.292 8.463 1.00 56.69 83 PRO A CA 1
ATOM 654 C C . PRO A 1 83 ? 9.583 5.847 9.754 1.00 56.69 83 PRO A C 1
ATOM 656 O O . PRO A 1 83 ? 8.961 5.839 10.815 1.00 56.69 83 PRO A O 1
ATOM 659 N N . HIS A 1 84 ? 10.811 6.336 9.677 1.00 56.59 84 HIS A N 1
ATOM 660 C CA . HIS A 1 84 ? 11.463 7.065 10.758 1.00 56.59 84 HIS A CA 1
ATOM 661 C C . HIS A 1 84 ? 10.532 8.159 11.345 1.00 56.59 84 HIS A C 1
ATOM 663 O O . HIS A 1 84 ? 10.473 9.268 10.822 1.00 56.59 84 HIS A O 1
ATOM 669 N N . GLY A 1 85 ? 9.770 7.837 12.399 1.00 58.47 85 GLY A N 1
ATOM 670 C CA . GLY A 1 85 ? 8.910 8.763 13.142 1.00 58.47 85 GLY A CA 1
ATOM 671 C C . GLY A 1 85 ? 7.606 9.240 12.478 1.00 58.47 85 GLY A C 1
ATOM 672 O O . GLY A 1 85 ? 7.075 10.250 12.931 1.00 58.47 85 GLY A O 1
ATOM 673 N N . ILE A 1 86 ? 7.069 8.584 11.437 1.00 67.62 86 ILE A N 1
ATOM 674 C CA . ILE A 1 86 ? 5.849 9.066 10.744 1.00 67.62 86 ILE A CA 1
ATOM 675 C C . ILE A 1 86 ? 4.690 8.059 10.845 1.00 67.62 86 ILE A C 1
ATOM 677 O O . ILE A 1 86 ? 4.785 6.920 10.417 1.00 67.62 86 ILE A O 1
ATOM 681 N N . GLN A 1 87 ? 3.540 8.458 11.376 1.00 77.94 87 GLN A N 1
ATOM 682 C CA . GLN A 1 87 ? 2.371 7.568 11.383 1.00 77.94 87 GLN A CA 1
ATOM 683 C C . GLN A 1 87 ? 1.681 7.569 10.008 1.00 77.94 87 GLN A C 1
ATOM 685 O O . GLN A 1 87 ? 1.588 8.615 9.362 1.00 77.94 87 GLN A O 1
ATOM 690 N N . ILE A 1 88 ? 1.200 6.407 9.551 1.00 89.25 88 ILE A N 1
ATOM 691 C CA . ILE A 1 88 ? 0.324 6.331 8.373 1.00 89.25 88 ILE A CA 1
ATOM 692 C C . ILE A 1 88 ? -1.061 6.828 8.776 1.00 89.25 88 ILE A C 1
ATOM 694 O O . ILE A 1 88 ? -1.648 6.332 9.735 1.00 89.25 88 ILE A O 1
ATOM 698 N N . ASN A 1 89 ? -1.607 7.761 8.005 1.00 93.25 89 ASN A N 1
ATOM 699 C CA . ASN A 1 89 ? -3.003 8.144 8.098 1.00 93.25 89 ASN A CA 1
ATOM 700 C C . ASN A 1 89 ? -3.864 7.168 7.284 1.00 93.25 89 ASN A C 1
ATOM 702 O O . ASN A 1 89 ? -3.712 7.065 6.061 1.00 93.25 89 ASN A O 1
ATOM 706 N N . VAL A 1 90 ? -4.779 6.469 7.953 1.00 95.25 90 VAL A N 1
ATOM 707 C CA . VAL A 1 90 ? -5.765 5.607 7.298 1.00 95.25 90 VAL A CA 1
ATOM 708 C C . VAL A 1 90 ? -7.150 6.224 7.427 1.00 95.25 90 VAL A C 1
ATOM 710 O O . VAL A 1 90 ? -7.681 6.349 8.528 1.00 95.25 90 VAL A O 1
ATOM 713 N N . LEU A 1 91 ? -7.746 6.551 6.283 1.00 96.19 91 LEU A N 1
ATOM 714 C CA . LEU A 1 91 ? -9.125 7.007 6.165 1.00 96.19 91 LEU A CA 1
ATOM 715 C C . LEU A 1 91 ? -10.002 5.870 5.641 1.00 96.19 91 LEU A C 1
ATOM 717 O O . LEU A 1 91 ? -9.719 5.282 4.594 1.00 96.19 91 LEU A O 1
ATOM 721 N N . VAL A 1 92 ? -11.081 5.579 6.356 1.00 96.06 92 VAL A N 1
ATOM 722 C CA . VAL A 1 92 ? -12.059 4.546 5.997 1.00 96.06 92 VAL A CA 1
ATOM 723 C C . VAL A 1 92 ? -13.457 5.143 5.877 1.00 96.06 92 VAL A C 1
ATOM 725 O O . VAL A 1 92 ? -13.741 6.206 6.436 1.00 96.06 92 VAL A O 1
ATOM 728 N N . ALA A 1 93 ? -14.340 4.447 5.161 1.00 93.19 93 ALA A N 1
ATOM 729 C CA . ALA A 1 93 ? -15.752 4.806 5.083 1.00 93.19 93 ALA A CA 1
ATOM 730 C C . ALA A 1 93 ? -16.394 4.922 6.482 1.00 93.19 93 ALA A C 1
ATOM 732 O O . ALA A 1 93 ? -16.001 4.242 7.434 1.00 93.19 93 ALA A O 1
ATOM 733 N N . SER A 1 94 ? -17.400 5.789 6.624 1.00 91.94 94 SER A N 1
ATOM 734 C CA . SER A 1 94 ? -18.073 6.039 7.910 1.00 91.94 94 SER A CA 1
ATOM 735 C C . SER A 1 94 ? -18.734 4.795 8.514 1.00 91.94 94 SER A C 1
ATOM 737 O O . SER A 1 94 ? -18.829 4.665 9.732 1.00 91.94 94 SER A O 1
ATOM 739 N N . ASP A 1 95 ? -19.166 3.878 7.659 1.00 92.88 95 ASP A N 1
ATOM 740 C CA . ASP A 1 95 ? -19.807 2.598 7.955 1.00 92.88 95 ASP A CA 1
ATOM 741 C C . ASP A 1 95 ? -18.825 1.410 7.937 1.00 92.88 95 ASP A C 1
ATOM 743 O O . ASP A 1 95 ? -19.243 0.255 8.015 1.00 92.88 95 ASP A O 1
ATOM 747 N N . TYR A 1 96 ? -17.513 1.677 7.905 1.00 95.00 96 TYR A N 1
ATOM 748 C CA . TYR A 1 96 ? -16.483 0.655 8.077 1.00 95.00 96 TYR A CA 1
ATOM 749 C C . TYR A 1 96 ? -16.679 -0.107 9.396 1.00 95.00 96 TYR A C 1
ATOM 751 O O . TYR A 1 96 ? -16.778 0.488 10.475 1.00 95.00 96 TYR A O 1
ATOM 759 N N . GLN A 1 97 ? -16.714 -1.435 9.310 1.00 94.94 97 GLN A N 1
ATOM 760 C CA . GLN A 1 97 ? -17.034 -2.327 10.428 1.00 94.94 97 GLN A CA 1
ATOM 761 C C . GLN A 1 97 ? -15.855 -2.541 11.391 1.00 94.94 97 GLN A C 1
ATOM 763 O O . GLN A 1 97 ? -16.053 -3.029 12.501 1.00 94.94 97 GLN A O 1
ATOM 768 N N . GLY A 1 98 ? -14.634 -2.166 10.996 1.00 94.50 98 GLY A N 1
ATOM 769 C CA . GLY A 1 98 ? -13.438 -2.269 11.831 1.00 94.50 98 GLY A CA 1
ATOM 770 C C . GLY A 1 98 ? -13.105 -0.992 12.611 1.00 94.50 98 GLY A C 1
ATOM 771 O O . GLY A 1 98 ? -13.676 0.081 12.398 1.00 94.50 98 GLY A O 1
ATOM 772 N N . THR A 1 99 ? -12.128 -1.113 13.509 1.00 93.94 99 THR A N 1
ATOM 773 C CA . THR A 1 99 ? -11.473 0.009 14.213 1.00 93.94 99 THR A CA 1
ATOM 774 C C . THR A 1 99 ? -10.022 0.210 13.765 1.00 93.94 99 THR A C 1
ATOM 776 O O . THR A 1 99 ? -9.456 1.290 13.924 1.00 93.94 99 THR A O 1
ATOM 779 N N . THR A 1 100 ? -9.428 -0.821 13.168 1.00 95.25 100 THR A N 1
ATOM 780 C CA . THR A 1 100 ? -8.083 -0.826 12.593 1.00 95.25 100 THR A CA 1
ATOM 781 C C . THR A 1 100 ? -8.142 -1.253 11.131 1.00 95.25 100 THR A C 1
ATOM 783 O O . THR A 1 100 ? -9.146 -1.797 10.667 1.00 95.25 100 THR A O 1
ATOM 786 N N . PHE A 1 101 ? -7.067 -1.001 10.396 1.00 95.19 101 PHE A N 1
ATOM 787 C CA . PHE A 1 101 ? -6.876 -1.427 9.016 1.00 95.19 101 PHE A CA 1
ATOM 788 C C . PHE A 1 101 ? -5.455 -1.965 8.873 1.00 95.19 101 PHE A C 1
ATOM 790 O O . PHE A 1 101 ? -4.497 -1.220 9.073 1.00 95.19 101 PHE A O 1
ATOM 797 N N . MET A 1 102 ? -5.305 -3.261 8.578 1.00 95.19 102 MET A N 1
ATOM 798 C CA . MET A 1 102 ? -3.993 -3.920 8.434 1.00 95.19 102 MET A CA 1
ATOM 799 C C . MET A 1 102 ? -3.022 -3.652 9.612 1.00 95.19 102 MET A C 1
ATOM 801 O O . MET A 1 102 ? -1.805 -3.561 9.427 1.00 95.19 102 MET A O 1
ATOM 805 N N . GLY A 1 103 ? -3.561 -3.513 10.828 1.00 92.31 103 GLY A N 1
ATOM 806 C CA . GLY A 1 103 ? -2.787 -3.398 12.067 1.00 92.31 103 GLY A CA 1
ATOM 807 C C . GLY A 1 103 ? -2.530 -1.971 12.551 1.00 92.31 103 GLY A C 1
ATOM 808 O O . GLY A 1 103 ? -1.935 -1.808 13.613 1.00 92.31 103 GLY A O 1
ATOM 809 N N . VAL A 1 104 ? -2.999 -0.946 11.830 1.00 92.75 104 VAL A N 1
ATOM 810 C CA . VAL A 1 104 ? -2.926 0.460 12.267 1.00 92.75 104 VAL A CA 1
ATOM 811 C C . VAL A 1 104 ? -4.323 1.040 12.533 1.00 92.75 104 VAL A C 1
ATOM 813 O O . VAL A 1 104 ? -5.295 0.569 11.934 1.00 92.75 104 VAL A O 1
ATOM 816 N N . PRO A 1 105 ? -4.473 2.033 13.430 1.00 94.06 105 PRO A N 1
ATOM 817 C CA . PRO A 1 105 ? -5.759 2.685 13.678 1.00 94.06 105 PRO A CA 1
ATOM 818 C C . PRO A 1 105 ? -6.344 3.315 12.409 1.00 94.06 105 PRO A C 1
ATOM 820 O O . PRO A 1 105 ? -5.615 3.902 11.611 1.00 94.06 105 PRO A O 1
ATOM 823 N N . ALA A 1 106 ? -7.662 3.209 12.243 1.00 94.81 106 ALA A N 1
ATOM 824 C CA . ALA A 1 106 ? -8.377 3.780 11.108 1.00 94.81 106 ALA A CA 1
ATOM 825 C C . ALA A 1 106 ? -9.320 4.907 11.551 1.00 94.81 106 ALA A C 1
ATOM 827 O O . ALA A 1 106 ? -10.093 4.754 12.498 1.00 94.81 106 ALA A O 1
ATOM 828 N N . THR A 1 107 ? -9.290 6.023 10.826 1.00 96.12 107 THR A N 1
ATOM 829 C CA . THR A 1 107 ? -10.166 7.177 11.046 1.00 96.12 107 THR A CA 1
ATOM 830 C C . THR A 1 107 ? -11.348 7.109 10.089 1.00 96.12 107 THR A C 1
ATOM 832 O O . THR A 1 107 ? -11.181 7.055 8.871 1.00 96.12 107 THR A O 1
ATOM 835 N N . LYS A 1 108 ? -12.562 7.112 10.638 1.00 94.62 108 LYS A N 1
ATOM 836 C CA . LYS A 1 108 ? -13.806 7.085 9.862 1.00 94.62 108 LYS A CA 1
ATOM 837 C C . LYS A 1 108 ? -14.137 8.483 9.352 1.00 94.62 108 LYS A C 1
ATOM 839 O O . LYS A 1 108 ? -14.250 9.409 10.151 1.00 94.62 108 LYS A O 1
ATOM 844 N N . GLU A 1 109 ? -14.347 8.626 8.047 1.00 90.69 109 GLU A N 1
ATOM 845 C CA . GLU A 1 109 ? -14.693 9.910 7.437 1.00 90.69 109 GLU A CA 1
ATOM 846 C C . GLU A 1 109 ? -15.727 9.737 6.314 1.00 90.69 109 GLU A C 1
ATOM 848 O O . GLU A 1 109 ? -15.512 9.002 5.350 1.00 90.69 109 GLU A O 1
ATOM 853 N N . SER A 1 110 ? -16.854 10.453 6.406 1.00 74.25 110 SER A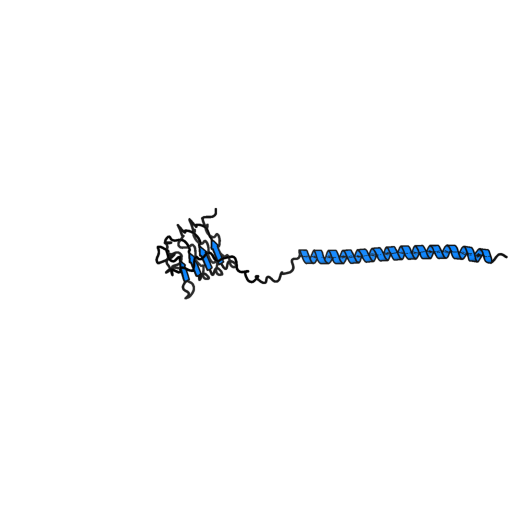 N 1
ATOM 854 C CA . SER A 1 110 ? -17.942 10.378 5.414 1.00 74.25 110 SER A CA 1
ATOM 855 C C . SER A 1 110 ? -17.535 10.902 4.031 1.00 74.25 110 SER A C 1
ATOM 857 O O . SER A 1 110 ? -18.092 10.487 3.017 1.00 74.25 110 SER A O 1
ATOM 859 N N . SER A 1 111 ? -16.543 11.796 3.975 1.00 79.00 111 SER A N 1
ATOM 860 C CA . SER A 1 111 ? -16.080 12.437 2.744 1.00 79.00 111 SER A CA 1
ATOM 861 C C . SER A 1 111 ? -15.032 11.608 1.982 1.00 79.00 111 SER A C 1
ATOM 863 O O . SER A 1 111 ? -14.947 11.724 0.754 1.00 79.00 111 SER A O 1
ATOM 865 N N . ALA A 1 112 ? -14.301 10.716 2.669 1.00 71.00 112 ALA A N 1
ATOM 866 C CA . ALA A 1 112 ? -13.140 9.988 2.136 1.00 71.00 112 ALA A CA 1
ATOM 867 C C . ALA A 1 112 ? -13.462 9.156 0.882 1.00 71.00 112 ALA A C 1
ATOM 869 O O . ALA A 1 112 ? -12.646 9.013 -0.041 1.00 71.00 112 ALA A O 1
ATOM 870 N N . CYS A 1 113 ? -14.690 8.644 0.834 1.00 76.69 113 CYS A N 1
ATOM 871 C CA . CYS A 1 113 ? -15.178 7.749 -0.207 1.00 76.69 113 CYS A CA 1
ATOM 872 C C . CYS A 1 113 ? -16.163 8.393 -1.175 1.00 76.69 113 CYS A C 1
ATOM 874 O O . CYS A 1 113 ? -16.730 7.700 -2.019 1.00 76.69 113 CYS A O 1
ATOM 876 N N . SER A 1 114 ? -16.307 9.721 -1.123 1.00 69.12 114 SER A N 1
ATOM 877 C CA . SER A 1 114 ? -17.113 10.445 -2.101 1.00 69.12 114 SER A CA 1
ATOM 878 C C . SER A 1 114 ? -16.627 10.109 -3.516 1.00 69.12 114 SER A C 1
ATOM 880 O O . SER A 1 114 ? -15.416 10.191 -3.781 1.00 69.12 114 SER A O 1
ATOM 882 N N . PRO A 1 115 ? -17.524 9.762 -4.456 1.00 53.03 115 PRO A N 1
ATOM 883 C CA . PRO A 1 115 ? -17.166 9.766 -5.861 1.00 53.03 115 PRO A CA 1
ATOM 884 C C . PRO A 1 115 ? -16.811 11.212 -6.209 1.00 53.03 115 PRO A C 1
ATOM 886 O O . PRO A 1 115 ? -17.683 12.071 -6.338 1.00 53.03 115 PRO A O 1
ATOM 889 N N . ARG A 1 116 ? -15.513 11.523 -6.291 1.00 39.88 116 ARG A N 1
ATOM 890 C CA . ARG A 1 116 ? -15.063 12.830 -6.768 1.00 39.88 116 ARG A CA 1
ATOM 891 C C . ARG A 1 116 ? -15.628 12.981 -8.180 1.00 39.88 116 ARG A C 1
ATOM 893 O O . ARG A 1 116 ? -15.268 12.208 -9.067 1.00 39.88 116 ARG A O 1
ATOM 900 N N . ARG A 1 117 ? -16.553 13.930 -8.365 1.00 42.72 117 ARG A N 1
ATOM 901 C CA . ARG A 1 117 ? -17.029 14.355 -9.685 1.00 42.72 117 ARG A CA 1
ATOM 902 C C . ARG A 1 117 ? -15.809 14.717 -10.512 1.00 42.72 117 ARG A C 1
ATOM 904 O O . ARG A 1 117 ? -15.187 15.714 -10.175 1.00 42.72 117 ARG A O 1
ATOM 911 N N . THR A 1 118 ? -15.548 13.929 -11.554 1.00 44.50 118 THR A N 1
ATOM 912 C CA . THR A 1 118 ? -14.660 14.229 -12.685 1.00 44.50 118 THR A CA 1
ATOM 913 C C . THR A 1 118 ? -13.201 14.515 -12.276 1.00 44.50 118 THR A C 1
ATOM 915 O O . THR A 1 118 ? -12.931 15.154 -11.264 1.00 44.50 118 THR A O 1
ATOM 918 N N . PRO A 1 119 ? -12.184 14.062 -13.022 1.00 40.47 119 PRO A N 1
ATOM 919 C CA . PRO A 1 119 ? -10.858 14.635 -12.845 1.00 40.47 119 PRO A CA 1
ATOM 920 C C . PRO A 1 119 ? -10.965 16.152 -13.060 1.00 40.47 119 PRO A C 1
ATOM 922 O O . PRO A 1 119 ? -11.178 16.622 -14.175 1.00 40.47 119 PRO A O 1
ATOM 925 N N . GLU A 1 120 ? -10.837 16.922 -11.979 1.00 41.78 120 GLU A N 1
ATOM 926 C CA . GLU A 1 120 ? -10.292 18.273 -12.048 1.00 41.78 120 GLU A CA 1
ATOM 927 C C . GLU A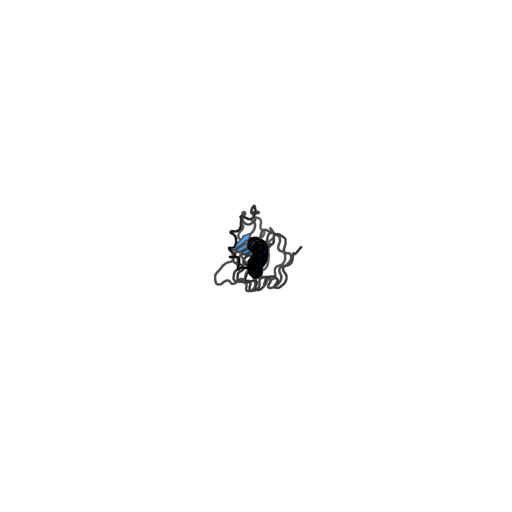 1 120 ? -9.056 18.189 -12.953 1.00 41.78 120 GLU A C 1
ATOM 929 O O . GLU A 1 120 ? -8.290 17.228 -12.795 1.00 41.78 120 GLU A O 1
ATOM 934 N N . PRO A 1 121 ? -8.881 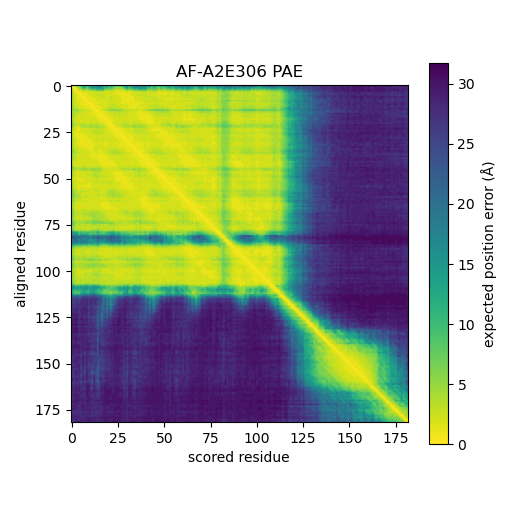19.083 -13.944 1.00 44.00 121 PRO A N 1
ATOM 935 C CA . PRO A 1 121 ? -7.741 19.018 -14.836 1.00 44.00 121 PRO A CA 1
ATOM 936 C C . PRO A 1 121 ? -6.496 19.033 -13.968 1.00 44.00 121 PRO A C 1
ATOM 938 O O . PRO A 1 121 ? -6.145 20.056 -13.384 1.00 44.00 121 PRO A O 1
ATOM 941 N N . THR A 1 122 ? -5.870 17.863 -13.842 1.00 43.88 122 THR A N 1
ATOM 942 C CA . THR A 1 122 ? -4.545 17.710 -13.266 1.00 43.88 122 THR A CA 1
ATOM 943 C C . THR A 1 122 ? -3.733 18.828 -13.880 1.00 43.88 122 THR A C 1
ATOM 945 O O . THR A 1 122 ? -3.635 18.886 -15.112 1.00 43.88 122 THR A O 1
ATOM 948 N N . ALA A 1 123 ? -3.228 19.744 -13.049 1.00 50.59 123 ALA A N 1
ATOM 949 C CA . ALA A 1 123 ? -2.182 20.650 -13.470 1.00 50.59 123 ALA A CA 1
ATOM 950 C C . ALA A 1 123 ? -1.205 19.791 -14.266 1.00 50.59 123 ALA A C 1
ATOM 952 O O . ALA A 1 123 ? -0.677 18.793 -13.766 1.00 50.59 123 ALA A O 1
ATOM 953 N N . LYS A 1 124 ? -1.147 20.085 -15.566 1.00 39.38 124 LYS A N 1
ATOM 954 C CA . LYS A 1 124 ? -0.396 19.330 -16.554 1.00 39.38 124 LYS A CA 1
ATOM 955 C C . LYS A 1 124 ? 0.974 19.077 -15.929 1.00 39.38 124 LYS A C 1
ATOM 957 O O . LYS A 1 124 ? 1.590 20.054 -15.504 1.00 39.38 124 LYS A O 1
ATOM 962 N N . PRO A 1 125 ? 1.473 17.831 -15.835 1.00 43.31 125 PRO A N 1
ATOM 963 C CA . PRO A 1 125 ? 2.885 17.676 -15.568 1.00 43.31 125 PRO A CA 1
ATOM 964 C C . PRO A 1 125 ? 3.557 18.415 -16.720 1.00 43.31 125 PRO A C 1
ATOM 966 O O . PRO A 1 125 ? 3.407 18.014 -17.879 1.00 43.31 125 PRO A O 1
ATOM 969 N N . THR A 1 126 ? 4.207 19.540 -16.424 1.00 45.16 126 THR A N 1
ATOM 970 C CA . THR A 1 126 ? 5.094 20.228 -17.354 1.00 45.16 126 THR A CA 1
ATOM 971 C C . THR A 1 126 ? 6.265 19.285 -17.586 1.00 45.16 126 THR A C 1
ATOM 973 O O . THR A 1 126 ? 7.351 19.432 -17.045 1.00 45.16 126 THR A O 1
ATOM 976 N N . LYS A 1 127 ? 6.019 18.245 -18.385 1.00 44.19 127 LYS A N 1
ATOM 977 C CA . LYS A 1 127 ? 7.025 17.719 -19.277 1.00 44.19 127 LYS A CA 1
ATOM 978 C C . LYS A 1 127 ? 7.254 18.857 -20.251 1.00 44.19 127 LYS A C 1
ATOM 980 O O . LYS A 1 127 ? 6.458 19.050 -21.169 1.00 44.19 127 LYS A O 1
ATOM 985 N N . GLU A 1 128 ? 8.320 19.615 -20.037 1.00 52.22 128 GLU A N 1
ATOM 986 C CA . GLU A 1 128 ? 9.034 20.145 -21.188 1.00 52.22 128 GLU A CA 1
ATOM 987 C C . GLU A 1 128 ? 9.216 18.963 -22.152 1.00 52.22 128 GLU A C 1
ATOM 989 O O . GLU A 1 128 ? 9.752 17.920 -21.751 1.00 52.22 128 GLU A O 1
ATOM 994 N N . PRO A 1 129 ? 8.670 19.021 -23.377 1.00 43.41 129 PRO A N 1
ATOM 995 C CA . PRO A 1 129 ? 8.917 17.969 -24.335 1.00 43.41 129 PRO A CA 1
ATOM 996 C C . PRO A 1 129 ? 10.394 18.054 -24.704 1.00 43.41 129 PRO A C 1
ATOM 998 O O . PRO A 1 129 ? 10.798 18.884 -25.514 1.00 43.41 129 PRO A O 1
ATOM 1001 N N . LEU A 1 130 ? 11.204 17.179 -24.105 1.00 55.81 130 LEU A N 1
ATOM 1002 C CA . LEU A 1 130 ? 12.543 16.909 -24.601 1.00 55.81 130 LEU A CA 1
ATOM 1003 C C . LEU A 1 130 ? 12.386 16.510 -26.080 1.00 55.81 130 LEU A C 1
ATOM 1005 O O . LEU A 1 130 ? 11.628 15.573 -26.372 1.00 55.81 130 LEU A O 1
ATOM 1009 N N . PRO A 1 131 ? 13.003 17.238 -27.026 1.00 47.34 131 PRO A N 1
ATOM 1010 C CA . PRO A 1 131 ? 12.672 17.115 -28.435 1.00 47.34 131 PRO A CA 1
ATOM 1011 C C . PRO A 1 131 ? 12.979 15.698 -28.911 1.00 47.34 131 PRO A C 1
ATOM 1013 O O . PRO A 1 131 ? 14.123 15.239 -28.909 1.00 47.34 131 PRO A O 1
ATOM 1016 N N . SER A 1 132 ? 11.928 14.972 -29.297 1.00 53.28 132 SER A N 1
ATOM 1017 C CA . SER A 1 132 ? 12.071 13.619 -29.818 1.00 53.28 132 SER A CA 1
ATOM 1018 C C . SER A 1 132 ? 12.960 13.656 -31.068 1.00 53.28 132 SER A C 1
ATOM 1020 O O . SER A 1 132 ? 12.702 14.425 -31.997 1.00 53.28 132 SER A O 1
ATOM 1022 N N . LYS A 1 133 ? 14.004 12.812 -31.109 1.00 56.56 133 LYS A N 1
ATOM 1023 C CA . LYS A 1 133 ? 14.962 12.713 -32.233 1.00 56.56 133 LYS A CA 1
ATOM 1024 C C . LYS A 1 133 ? 14.286 12.637 -33.612 1.00 56.56 133 LYS A C 1
ATOM 1026 O O . LYS A 1 133 ? 14.872 13.065 -34.598 1.00 56.56 133 LYS A O 1
ATOM 1031 N N . LYS A 1 134 ? 13.051 12.128 -33.687 1.00 55.56 134 LYS A N 1
ATOM 1032 C CA . LYS A 1 134 ? 12.284 12.019 -34.935 1.00 55.56 134 LYS A CA 1
ATOM 1033 C C . LYS A 1 134 ? 11.838 13.380 -35.492 1.00 55.56 134 LYS A C 1
ATOM 1035 O O . LYS A 1 134 ? 11.862 13.551 -36.703 1.00 55.56 134 LYS A O 1
ATOM 1040 N N . VAL A 1 135 ? 11.505 14.359 -34.645 1.00 54.38 135 VAL A N 1
ATOM 1041 C CA . VAL A 1 135 ? 11.079 15.704 -35.091 1.00 54.38 135 VAL A CA 1
ATOM 1042 C C . VAL A 1 135 ? 12.260 16.515 -35.633 1.00 54.38 135 VAL A C 1
ATOM 1044 O O . VAL A 1 135 ? 12.115 17.197 -36.643 1.00 54.38 135 VAL A O 1
ATOM 1047 N N . ILE A 1 136 ? 13.446 16.375 -35.028 1.00 57.03 136 ILE A N 1
ATOM 1048 C CA . ILE A 1 136 ? 14.675 17.040 -35.498 1.00 57.03 136 ILE A CA 1
ATOM 1049 C C . ILE A 1 136 ? 15.065 16.540 -36.900 1.00 57.03 136 ILE A C 1
ATOM 1051 O O . ILE A 1 136 ? 15.432 17.344 -37.753 1.00 57.03 136 ILE A O 1
ATOM 1055 N N . ILE A 1 137 ? 14.933 15.233 -37.161 1.00 57.59 137 ILE A N 1
ATOM 1056 C CA . ILE A 1 137 ? 15.242 14.648 -38.478 1.00 57.59 137 ILE A CA 1
ATOM 1057 C C . ILE A 1 137 ? 14.231 15.103 -39.541 1.00 57.59 137 ILE A C 1
ATOM 1059 O O . ILE A 1 137 ? 14.619 15.419 -40.659 1.00 57.59 137 ILE A O 1
ATOM 1063 N N . ILE A 1 138 ? 12.936 15.182 -39.215 1.00 59.25 138 ILE A N 1
ATOM 1064 C CA . ILE A 1 138 ? 11.923 15.618 -40.191 1.00 59.25 138 ILE A CA 1
ATOM 1065 C C . ILE A 1 138 ? 12.121 17.100 -40.550 1.00 59.25 138 ILE A C 1
ATOM 1067 O O . ILE A 1 138 ? 12.059 17.453 -41.726 1.00 59.25 138 ILE A O 1
ATOM 1071 N N . ALA A 1 139 ? 12.430 17.959 -39.572 1.00 59.06 139 ALA A N 1
ATOM 1072 C CA . ALA A 1 139 ? 12.690 19.376 -39.828 1.00 59.06 139 ALA A CA 1
ATOM 1073 C C . ALA A 1 139 ? 13.933 19.598 -40.712 1.00 59.06 139 ALA A C 1
ATOM 1075 O O . ALA A 1 139 ? 13.886 20.414 -41.633 1.00 59.06 139 ALA A O 1
ATOM 1076 N N . SER A 1 140 ? 15.022 18.850 -40.492 1.00 60.38 140 SER A N 1
ATOM 1077 C CA . SER A 1 140 ? 16.238 18.986 -41.305 1.00 60.38 140 SER A CA 1
ATOM 1078 C C . SER A 1 140 ? 16.060 18.476 -42.739 1.00 60.38 140 SER A C 1
ATOM 1080 O O . SER A 1 140 ? 16.566 19.102 -43.671 1.00 60.38 140 SER A O 1
ATOM 1082 N N . VAL A 1 141 ? 15.290 17.400 -42.943 1.00 66.81 141 VAL A N 1
ATOM 1083 C CA . VAL A 1 141 ? 14.991 16.869 -44.284 1.00 66.81 141 VAL A CA 1
ATOM 1084 C C . VAL A 1 141 ? 14.132 17.847 -45.092 1.00 66.81 141 VAL A C 1
ATOM 1086 O O . VAL A 1 141 ? 14.432 18.093 -46.259 1.00 66.81 141 VAL A O 1
ATOM 1089 N N . VAL A 1 142 ? 13.114 18.466 -44.483 1.00 66.69 142 VAL A N 1
ATOM 1090 C CA . VAL A 1 142 ? 12.233 19.422 -45.185 1.00 66.69 142 VAL A CA 1
ATOM 1091 C C . VAL A 1 142 ? 12.996 20.679 -45.613 1.00 66.69 142 VAL A C 1
ATOM 1093 O O . VAL A 1 142 ? 12.862 21.116 -46.758 1.00 66.69 142 VAL A O 1
ATOM 1096 N N . VAL A 1 143 ? 13.844 21.231 -44.736 1.00 73.31 143 VAL A N 1
ATOM 1097 C CA . VAL A 1 143 ? 14.666 22.411 -45.061 1.00 73.31 143 VAL A CA 1
ATOM 1098 C C . VAL A 1 143 ? 15.702 22.082 -46.143 1.00 73.31 143 VAL A C 1
ATOM 1100 O O . VAL A 1 143 ? 15.880 22.862 -47.078 1.00 73.31 143 VAL A O 1
ATOM 1103 N N . GLY A 1 144 ? 16.332 20.904 -46.074 1.00 70.25 144 GLY A N 1
ATOM 1104 C CA . GLY A 1 144 ? 17.275 20.444 -47.096 1.00 70.25 144 GLY A CA 1
ATOM 1105 C C . GLY A 1 144 ? 16.627 20.271 -48.473 1.00 70.25 144 GLY A C 1
ATOM 1106 O O . GLY A 1 144 ? 17.149 20.778 -49.466 1.00 70.25 144 GLY A O 1
ATOM 1107 N N . CYS A 1 145 ? 15.461 19.620 -48.546 1.00 70.56 145 CYS A N 1
ATOM 1108 C CA . CYS A 1 145 ? 14.739 19.431 -49.807 1.00 70.56 145 CYS A CA 1
ATOM 1109 C C . CYS A 1 145 ? 14.337 20.762 -50.461 1.00 70.56 145 CYS A C 1
ATOM 1111 O O . CYS A 1 145 ? 14.464 20.896 -51.678 1.00 70.56 145 CYS A O 1
ATOM 1113 N N . ALA A 1 146 ? 13.904 21.754 -49.675 1.00 77.00 146 ALA A N 1
ATOM 1114 C CA . ALA A 1 146 ? 13.536 23.069 -50.199 1.00 77.00 146 ALA A CA 1
ATOM 1115 C C . ALA A 1 146 ? 14.733 23.809 -50.823 1.00 77.00 146 ALA A C 1
ATOM 1117 O O . ALA A 1 146 ? 14.607 24.353 -51.919 1.00 77.00 146 ALA A O 1
ATOM 1118 N N . LEU A 1 147 ? 15.906 23.782 -50.177 1.00 78.12 147 LEU A N 1
ATOM 1119 C CA . LEU A 1 147 ? 17.124 24.417 -50.701 1.00 78.12 147 LEU A CA 1
ATOM 1120 C C . LEU A 1 147 ? 17.649 23.737 -51.973 1.00 78.12 147 LEU A C 1
ATOM 1122 O O . LEU A 1 147 ? 18.123 24.405 -52.891 1.00 78.12 147 LEU A O 1
ATOM 1126 N N . ILE A 1 148 ? 17.548 22.409 -52.052 1.00 82.38 148 ILE A N 1
ATOM 1127 C CA . ILE A 1 148 ? 17.960 21.669 -53.251 1.00 82.38 148 ILE A CA 1
ATOM 1128 C C . ILE A 1 148 ? 17.016 21.985 -54.419 1.00 82.38 148 ILE A C 1
ATOM 1130 O O . ILE A 1 148 ? 17.479 22.228 -55.533 1.00 82.38 148 ILE A O 1
ATOM 1134 N N . LEU A 1 149 ? 15.702 22.049 -54.175 1.00 82.31 149 LEU A N 1
ATOM 1135 C CA . LEU A 1 149 ? 14.717 22.399 -55.202 1.00 82.31 149 LEU A CA 1
ATOM 1136 C C . LEU A 1 149 ? 14.932 23.812 -55.755 1.00 82.31 149 LEU A C 1
ATOM 1138 O O . LEU A 1 149 ? 14.912 23.992 -56.973 1.00 82.31 149 LEU A O 1
ATOM 1142 N N . THR A 1 150 ? 15.189 24.806 -54.900 1.00 79.81 150 THR A N 1
ATOM 1143 C CA . THR A 1 150 ? 15.448 26.177 -55.367 1.00 79.81 150 THR A CA 1
ATOM 1144 C C . THR A 1 150 ? 16.729 26.260 -56.191 1.00 79.81 150 THR A C 1
ATOM 1146 O O . THR A 1 150 ? 16.720 26.879 -57.254 1.00 79.81 150 THR A O 1
ATOM 1149 N N . ALA A 1 151 ? 17.804 25.580 -55.780 1.00 83.38 151 ALA A N 1
ATOM 1150 C CA . ALA A 1 151 ? 19.048 25.530 -56.546 1.00 83.38 151 ALA A CA 1
ATOM 1151 C C . ALA A 1 151 ? 18.856 24.886 -57.932 1.00 83.38 151 ALA A C 1
ATOM 1153 O O . ALA A 1 151 ? 19.333 25.425 -58.932 1.00 83.38 151 ALA A O 1
ATOM 1154 N N . VAL A 1 152 ? 18.111 23.777 -58.023 1.00 86.31 152 VAL A N 1
ATOM 1155 C CA . VAL A 1 152 ? 17.812 23.111 -59.305 1.00 86.31 152 VAL A CA 1
ATOM 1156 C C . VAL A 1 152 ? 16.988 24.017 -60.222 1.00 86.31 152 VAL A C 1
ATOM 1158 O O . VAL A 1 152 ? 17.306 24.130 -61.407 1.00 86.31 152 VAL A O 1
ATOM 1161 N N . ILE A 1 153 ? 15.977 24.708 -59.684 1.00 85.00 153 ILE A N 1
ATOM 1162 C CA . ILE A 1 153 ? 15.166 25.665 -60.449 1.00 85.00 153 ILE A CA 1
ATOM 1163 C C . ILE A 1 153 ? 16.039 26.814 -60.958 1.00 85.00 153 ILE A C 1
ATOM 1165 O O . ILE A 1 153 ? 15.966 27.142 -62.139 1.00 85.00 153 ILE A O 1
ATOM 1169 N N . VAL A 1 154 ? 16.908 27.389 -60.121 1.00 85.31 154 VAL A N 1
ATOM 1170 C CA . VAL A 1 154 ? 17.819 28.470 -60.534 1.00 85.31 154 VAL A CA 1
ATOM 1171 C C . VAL A 1 154 ? 18.764 27.997 -61.636 1.00 85.31 154 VAL A C 1
ATOM 1173 O O . VAL A 1 154 ? 18.907 28.688 -62.640 1.00 85.31 154 VAL A O 1
ATOM 1176 N N . ILE A 1 155 ? 19.358 26.807 -61.515 1.00 84.81 155 ILE A N 1
ATOM 1177 C CA . ILE A 1 155 ? 20.225 26.242 -62.561 1.00 84.81 155 ILE A CA 1
ATOM 1178 C C . ILE A 1 155 ? 19.449 26.056 -63.869 1.00 84.81 155 ILE A C 1
ATOM 1180 O O . ILE A 1 155 ? 19.963 26.377 -64.943 1.00 84.81 155 ILE A O 1
ATOM 1184 N N . PHE A 1 156 ? 18.212 25.560 -63.794 1.00 85.94 156 PHE A N 1
ATOM 1185 C CA . PHE A 1 156 ? 17.366 25.370 -64.967 1.00 85.94 156 PHE A CA 1
ATOM 1186 C C . PHE A 1 156 ? 16.992 26.707 -65.614 1.00 85.94 156 PHE A C 1
ATOM 1188 O O . PHE A 1 156 ? 17.143 26.859 -66.823 1.00 85.94 156 PHE A O 1
ATOM 1195 N N . VAL A 1 157 ? 16.600 27.706 -64.817 1.00 83.06 157 VAL A N 1
ATOM 1196 C CA . VAL A 1 157 ? 16.293 29.064 -65.284 1.00 83.06 157 VAL A CA 1
ATOM 1197 C C . VAL A 1 157 ? 17.525 29.717 -65.898 1.00 83.06 157 VAL A C 1
ATOM 1199 O O . VAL A 1 157 ? 17.421 30.256 -66.991 1.00 83.06 157 VAL A O 1
ATOM 1202 N N . VAL A 1 158 ? 18.703 29.617 -65.278 1.00 81.50 158 VAL A N 1
ATOM 1203 C CA . VAL A 1 158 ? 19.956 30.146 -65.839 1.00 81.50 158 VAL A CA 1
ATOM 1204 C C . VAL A 1 158 ? 20.279 29.457 -67.163 1.00 81.50 158 VAL A C 1
ATOM 1206 O O . VAL A 1 158 ? 20.527 30.145 -68.150 1.00 81.50 158 VAL A O 1
ATOM 1209 N N . LYS A 1 159 ? 20.189 28.122 -67.247 1.00 79.62 159 LYS A N 1
ATOM 1210 C CA . LYS A 1 159 ? 20.367 27.401 -68.520 1.00 79.62 159 LYS A CA 1
ATOM 1211 C C . LYS A 1 159 ? 19.349 27.829 -69.580 1.00 79.62 159 LYS A C 1
ATOM 1213 O O . LYS A 1 159 ? 19.730 28.032 -70.733 1.00 79.62 159 LYS A O 1
ATOM 1218 N N . CYS A 1 160 ? 18.080 27.998 -69.216 1.00 73.56 160 CYS A N 1
ATOM 1219 C CA . CYS A 1 160 ? 17.030 28.469 -70.118 1.00 73.56 160 CYS A CA 1
ATOM 1220 C C . CYS A 1 160 ? 17.267 29.915 -70.580 1.00 73.56 160 CYS A C 1
ATOM 1222 O O . CYS A 1 160 ? 17.174 30.191 -71.776 1.00 73.56 160 CYS A O 1
ATOM 1224 N N . CYS A 1 161 ? 17.635 30.822 -69.675 1.00 70.19 161 CYS A N 1
ATOM 1225 C CA . CYS A 1 161 ? 17.960 32.214 -69.981 1.00 70.19 161 CYS A CA 1
ATOM 1226 C C . CYS A 1 161 ? 19.202 32.316 -70.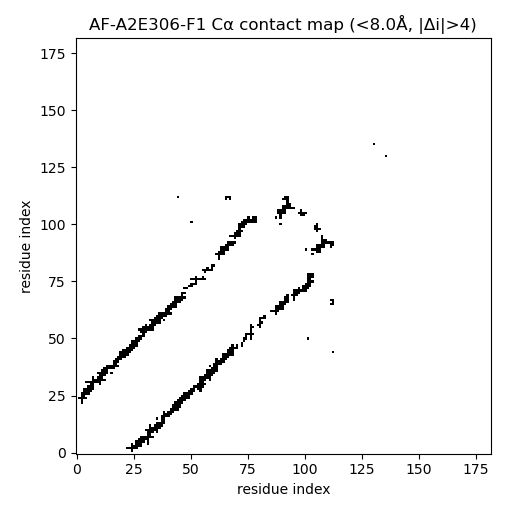873 1.00 70.19 161 CYS A C 1
ATOM 1228 O O . CYS A 1 161 ? 19.194 33.045 -71.863 1.00 70.19 161 CYS A O 1
ATOM 1230 N N . MET A 1 162 ? 20.247 31.533 -70.592 1.00 68.88 162 MET A N 1
ATOM 1231 C CA . MET A 1 162 ? 21.447 31.483 -71.429 1.00 68.88 162 MET A CA 1
ATOM 1232 C C . MET A 1 162 ? 21.147 30.919 -72.824 1.00 68.88 162 MET A C 1
ATOM 1234 O O . MET A 1 162 ? 21.652 31.448 -73.814 1.00 68.88 162 MET A O 1
ATOM 1238 N N . LYS A 1 163 ? 20.276 29.904 -72.938 1.00 66.12 163 LYS A N 1
ATOM 1239 C CA . LYS A 1 163 ? 19.835 29.376 -74.239 1.00 66.12 163 LYS A CA 1
ATOM 1240 C C . LYS A 1 163 ? 19.039 30.413 -75.036 1.00 66.12 163 LYS A C 1
ATOM 1242 O O . LYS A 1 163 ? 19.270 30.552 -76.235 1.00 66.12 163 LYS A O 1
ATOM 1247 N N . LYS A 1 164 ? 18.153 31.172 -74.380 1.00 60.03 164 LYS A N 1
ATOM 1248 C CA . LYS A 1 164 ? 17.350 32.221 -75.028 1.00 60.03 164 LYS A CA 1
ATOM 1249 C C . LYS A 1 164 ? 18.228 33.368 -75.544 1.00 60.03 164 LYS A C 1
ATOM 1251 O O . LYS A 1 164 ? 18.078 33.782 -76.689 1.00 60.03 164 LYS A O 1
ATOM 1256 N N . ASN A 1 165 ? 19.211 33.801 -74.756 1.00 58.31 165 ASN A N 1
ATOM 1257 C CA . ASN A 1 165 ? 20.133 34.870 -75.156 1.00 58.31 165 ASN A CA 1
ATOM 1258 C C . ASN A 1 165 ? 21.104 34.430 -76.269 1.00 58.31 165 ASN A C 1
ATOM 1260 O O . ASN A 1 165 ? 21.492 35.242 -77.107 1.00 58.31 165 ASN A O 1
ATOM 1264 N N . GLY A 1 166 ? 21.464 33.142 -76.318 1.00 58.78 166 GLY A N 1
ATOM 1265 C CA . GLY A 1 166 ? 22.256 32.569 -77.411 1.00 58.78 166 GLY A CA 1
ATOM 1266 C C . GLY A 1 166 ? 21.499 32.447 -78.740 1.00 58.78 166 GLY A C 1
ATOM 1267 O O . GLY A 1 166 ? 22.130 32.482 -79.794 1.00 58.78 166 GLY A O 1
ATOM 1268 N N . TRP A 1 167 ? 20.168 32.328 -78.711 1.00 52.06 167 TRP A N 1
ATOM 1269 C CA . TRP A 1 167 ? 19.329 32.337 -79.916 1.00 52.06 167 TRP A CA 1
ATOM 1270 C C . TRP A 1 167 ? 19.128 33.751 -80.476 1.00 52.06 167 TRP A C 1
ATOM 1272 O O . TRP A 1 167 ? 19.329 33.957 -81.668 1.00 52.06 167 TRP A O 1
ATOM 1282 N N . ILE A 1 168 ? 18.872 34.748 -79.621 1.00 54.84 168 ILE A N 1
ATOM 1283 C CA . ILE A 1 168 ? 18.627 36.140 -80.053 1.00 54.84 168 ILE A CA 1
ATOM 1284 C C . ILE A 1 168 ? 19.858 36.761 -80.748 1.00 54.84 168 ILE A C 1
ATOM 1286 O O . ILE A 1 168 ? 19.731 37.539 -81.693 1.00 54.84 168 ILE A O 1
ATOM 1290 N N . LYS A 1 169 ? 21.076 36.390 -80.328 1.00 54.38 169 LYS A N 1
ATOM 1291 C CA . LYS A 1 169 ? 22.314 36.915 -80.930 1.00 54.38 169 LYS A CA 1
ATOM 1292 C C . LYS A 1 169 ? 22.638 36.318 -82.309 1.00 54.38 169 LYS A C 1
ATOM 1294 O O . LYS A 1 169 ? 23.437 36.894 -83.039 1.00 54.38 169 LYS A O 1
ATOM 1299 N N . LYS A 1 170 ? 22.053 35.167 -82.671 1.00 55.91 170 LYS A N 1
ATOM 1300 C CA . LYS A 1 170 ? 22.275 34.544 -83.988 1.00 55.91 170 LYS A CA 1
ATOM 1301 C C . LYS A 1 170 ? 21.440 35.193 -85.090 1.00 55.91 170 LYS A C 1
ATOM 1303 O O . LYS A 1 170 ? 21.947 35.333 -86.192 1.00 55.91 170 LYS A O 1
ATOM 1308 N N . GLU A 1 171 ? 20.223 35.637 -84.782 1.00 56.22 171 GLU A N 1
ATOM 1309 C CA . GLU A 1 171 ? 19.324 36.254 -85.773 1.00 56.22 171 GLU A CA 1
ATOM 1310 C C . GLU A 1 171 ? 19.718 37.701 -86.117 1.00 56.22 171 GLU A C 1
ATOM 1312 O O . GLU A 1 171 ? 19.526 38.157 -87.241 1.00 56.22 171 GLU A O 1
ATOM 1317 N N . THR A 1 172 ? 20.360 38.409 -85.185 1.00 53.97 172 THR A N 1
ATOM 1318 C CA . THR A 1 172 ? 20.789 39.808 -85.369 1.00 53.97 172 THR A CA 1
ATOM 1319 C C . THR A 1 172 ? 22.045 39.967 -86.234 1.00 53.97 172 THR A C 1
ATOM 1321 O O . THR A 1 172 ? 22.198 40.988 -86.896 1.00 53.97 172 THR A O 1
ATOM 1324 N N . LEU A 1 173 ? 22.929 38.963 -86.295 1.00 54.97 173 LEU A N 1
ATOM 1325 C CA . LEU A 1 173 ? 24.127 39.008 -87.152 1.00 54.97 173 LEU A CA 1
ATOM 1326 C C . LEU A 1 173 ? 23.815 38.734 -88.632 1.00 54.97 173 LEU A C 1
ATOM 1328 O O . LEU A 1 173 ? 24.506 39.255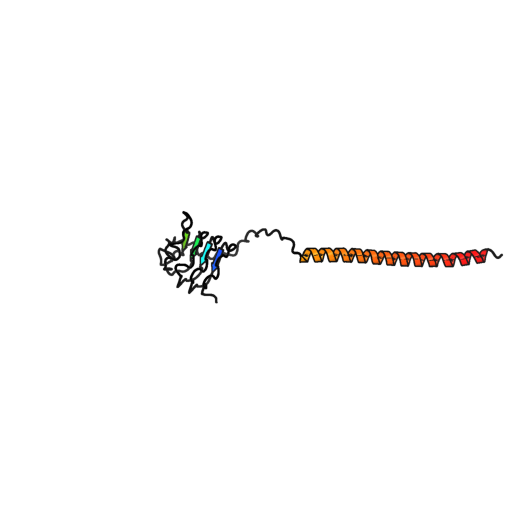 -89.505 1.00 54.97 173 LEU A O 1
ATOM 1332 N N . THR A 1 174 ? 22.771 37.951 -88.921 1.00 58.72 174 THR A N 1
ATOM 1333 C CA . THR A 1 174 ? 22.290 37.708 -90.291 1.00 58.72 174 THR A CA 1
ATOM 1334 C C . THR A 1 174 ? 21.677 38.958 -90.928 1.00 58.72 174 THR A C 1
ATOM 1336 O O . THR A 1 174 ? 21.893 39.195 -92.112 1.00 58.72 174 THR A O 1
ATOM 1339 N N . GLU A 1 175 ? 20.997 39.800 -90.146 1.00 56.44 175 GLU A N 1
ATOM 1340 C CA . GLU A 1 175 ? 20.403 41.064 -90.619 1.00 56.44 175 GLU A CA 1
ATOM 1341 C C . GLU A 1 175 ? 21.463 42.152 -90.898 1.00 56.44 175 GLU A C 1
ATOM 1343 O O . GLU A 1 175 ? 21.391 42.859 -91.905 1.00 56.44 175 GLU A O 1
ATOM 1348 N N . SER A 1 176 ? 22.507 42.267 -90.063 1.00 58.62 176 SER A N 1
ATOM 1349 C CA . SER A 1 176 ? 23.600 43.230 -90.297 1.00 58.62 176 SER A CA 1
ATOM 1350 C C . SER A 1 176 ? 24.505 42.882 -91.487 1.00 58.62 176 SER A C 1
ATOM 1352 O O . SER A 1 176 ? 25.076 43.786 -92.089 1.00 58.62 176 SER A O 1
ATOM 1354 N N . LEU A 1 177 ? 24.662 41.601 -91.843 1.00 58.41 177 LEU A N 1
ATOM 1355 C CA . LEU A 1 177 ? 25.498 41.206 -92.988 1.00 58.41 177 LEU A CA 1
ATOM 1356 C C . LEU A 1 177 ? 24.807 41.419 -94.344 1.00 58.41 177 LEU A C 1
ATOM 1358 O O . LEU A 1 177 ? 25.491 41.668 -95.331 1.00 58.41 177 LEU A O 1
ATOM 1362 N N . LEU A 1 178 ? 23.473 41.370 -94.405 1.00 59.03 178 LEU A N 1
ATOM 1363 C CA . LEU A 1 178 ? 22.726 41.612 -95.648 1.00 59.03 178 LEU A CA 1
ATOM 1364 C C . LEU A 1 178 ? 22.683 43.100 -96.043 1.00 59.03 178 LEU A C 1
ATOM 1366 O O . LEU A 1 178 ? 22.582 43.423 -97.223 1.00 59.03 178 LEU A O 1
ATOM 1370 N N . THR A 1 179 ? 22.821 44.016 -95.083 1.00 59.81 179 THR A N 1
ATOM 1371 C CA . THR A 1 179 ? 22.774 45.472 -95.319 1.00 59.81 179 THR A CA 1
ATOM 1372 C C . THR A 1 179 ? 24.110 46.089 -95.753 1.00 59.81 179 THR A C 1
ATOM 1374 O O . THR A 1 179 ? 24.124 47.231 -96.198 1.00 59.81 179 THR A O 1
ATOM 1377 N N . GLN A 1 180 ? 25.224 45.350 -95.691 1.00 59.31 180 GLN A N 1
ATOM 1378 C CA . GLN A 1 180 ? 26.550 45.815 -96.139 1.00 59.31 180 GLN A CA 1
ATOM 1379 C C . GLN A 1 180 ? 26.875 45.505 -97.616 1.00 59.31 180 GLN A C 1
ATOM 1381 O O . GLN A 1 180 ? 28.000 45.742 -98.048 1.00 59.31 180 GLN A O 1
ATOM 1386 N N . SER A 1 181 ? 25.920 44.982 -98.396 1.00 58.28 181 SER A N 1
ATOM 1387 C CA . SER A 1 181 ? 26.135 44.537 -99.787 1.00 58.28 181 SER A CA 1
ATOM 1388 C C . SER A 1 181 ? 25.316 45.295 -100.844 1.00 58.28 181 SER A C 1
ATOM 1390 O O . SER A 1 181 ? 24.789 44.679 -101.770 1.00 58.28 181 SER A O 1
ATOM 1392 N N . ILE A 1 182 ? 25.210 46.624 -100.717 1.00 50.28 182 ILE A N 1
ATOM 1393 C CA . ILE A 1 182 ? 24.689 47.524 -101.765 1.00 50.28 182 ILE A CA 1
ATOM 1394 C C . ILE A 1 182 ? 25.625 48.722 -101.910 1.00 50.28 182 ILE A C 1
ATOM 1396 O O . ILE A 1 182 ? 25.979 49.304 -100.860 1.00 50.28 182 ILE A O 1
#

pLDDT: mean 79.43, std 18.16, range [39.38, 96.94]

Mean predicted aligned error: 16.39 Å

Foldseek 3Di:
DDQELDACCQEPVCVAQEEEDQEHRAYQDACSNHLNANHAEYEANEHYHYYDLRSCP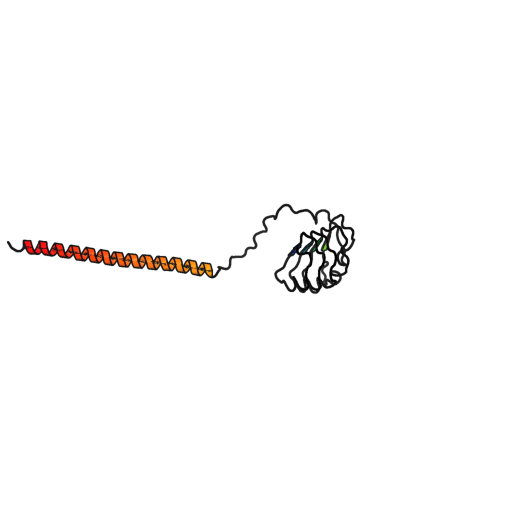NHQRYAEYEYEYQEAADAQNCVPNDHPPGDHAAEYDQNRPDQAHNNHGYDHDPPSNPPPPDPPPDPPPPPPPPDDPVVVVVVVVVVVVVVVVVVVVVVVVVVVVVVVVVVVVVVVVVVVVVVVPD

Solvent-accessible surface area (backbone atoms only — not comparable to full-atom values): 9827 Å² total; per-residue (Å²): 134,84,36,61,48,49,65,44,72,44,37,59,33,65,84,40,42,65,49,77,45,70,59,47,34,58,31,36,30,48,26,22,32,22,45,14,44,44,25,31,38,39,37,38,44,26,48,57,69,41,59,33,59,41,20,39,42,72,29,52,33,59,38,39,38,38,38,44,27,48,69,53,35,70,54,46,31,48,57,78,49,68,33,97,90,55,79,65,48,34,39,27,25,64,74,36,71,46,66,43,46,24,55,35,69,44,45,67,32,76,67,76,57,54,81,73,80,66,86,69,81,68,77,69,79,81,66,74,77,72,78,55,71,68,58,59,52,52,54,52,51,55,56,50,52,52,55,52,51,52,51,52,50,50,53,50,50,52,52,50,52,52,52,52,55,59,51,58,60,57,61,56,55,58,58,59,60,65,71,72,75,124

Organism: Trichomonas vaginalis (strain ATCC PRA-98 / G3) (NCBI:txid412133)